Protein AF-A0A565B069-F1 (afdb_monomer)

Radius of gyration: 30.37 Å; Cα contacts (8 Å, |Δi|>4): 244; chains: 1; bounding box: 63×55×100 Å

Nearest PDB structures (foldseek):
  4ye6-assembly1_A  TM=6.483E-01  e=1.566E-13  Homo sapiens
  4ye9-assembly1_A  TM=6.334E-01  e=1.999E-13  Homo sapiens
  4ye8-assembly1_A  TM=6.044E-01  e=1.207E-11  Homo sapiens
  3tl4-assembly1_X  TM=8.035E-01  e=8.705E-08  Saccharomyces cerevisiae S288C

Solvent-accessible surface area (backbone atoms only — not comparable to full-atom values): 18709 Å² total; per-residue (Å²): 137,92,75,73,62,67,62,46,55,51,51,39,54,50,37,49,42,19,42,41,55,67,69,60,34,48,50,35,56,77,76,29,64,65,43,41,54,45,33,52,52,49,38,59,72,56,69,42,78,90,34,51,55,46,66,49,28,50,50,50,48,45,45,26,68,77,52,56,94,64,86,48,87,58,46,70,59,55,39,51,38,35,73,68,58,57,44,81,46,72,68,30,49,52,37,43,48,54,51,55,73,72,48,51,89,89,69,69,50,70,68,63,51,42,58,64,37,45,57,86,62,75,72,53,68,66,60,50,49,53,52,51,49,53,54,44,65,77,38,38,72,55,39,72,71,44,47,85,62,44,64,61,69,57,56,54,48,54,50,36,73,79,40,78,76,50,58,67,68,59,55,49,49,54,51,54,51,51,50,37,74,74,66,48,81,91,53,75,71,62,72,56,81,91,74,86,86,82,90,90,88,82,90,83,89,85,88,85,85,90,76,88,78,80,76,87,83,86,77,73,93,62,86,73,80,42,68,48,77,45,96,86,72,50,71,48,64,75,61,81,55,70,70,58,48,54,53,46,39,71,74,49,74,75,48,43,77,35,63,48,67,49,51,81,88,57,82,86,51,77,69,50,54,56,51,49,49,51,29,48,44,54,11,60,75,60,73,30,45,56,42,81,44,65,46,81,73,78,79,86,81,72,79,90,124

Mean predicted aligned error: 17.76 Å

Secondary structure (DSSP, 8-state):
---SSHHHHHHHHHHHHTT--HHHHHHHHHH-HHHHHHHHHHHHHHT-TT---HHHHHHHHHHHHHSTT---TTHHHHHHHHHTTS--SHHHHHHHHHHHHH--TTS--HHHHHHHTTTT----HHHHHHHHHHHHHHHHHHHHHHGGGS-HHHHHHHHHHH-TTS-HHHHHHHHHHHHHHHH-S--GGGGS-PPP-----------PPP-PPPPTTSS-SS----EEE-TTS-EEE----HHHHHHHHHHHTT--EEEE---TTPPP-HHHHHHHHHHHHHHHHTT-EEEE-----S-------

Sequence (305 aa):
MVLGDDNTKKSLKLFLKIGLEEQTALDTVDRNSRVTSDLTALIHQAGVTNGCDRTTGNLLYTVATKYYGKALVHRPTWLKYIVSSKIKSLVQLDAAYLYLGNTSADDFKLNEFEEAFGVGVDVSPEDIERTVEEIFEENMNTVLRMLYRTNVGEFIGHVRKRFAWANPKTVKRVIDEKMYELLGERTAADNDKPTKKE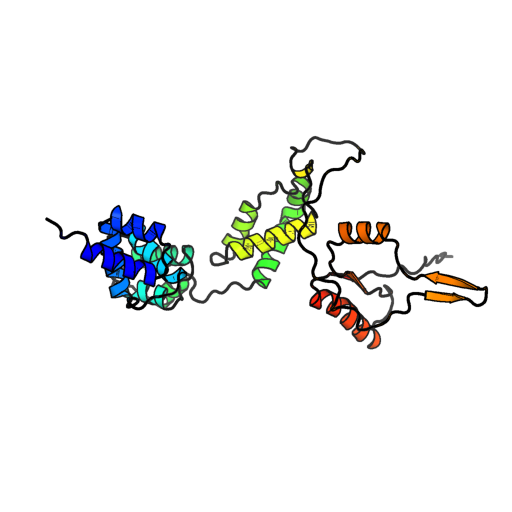KPARVENAVVEVVPHPSQEELNTYSVHTEVFFSDGSMLRCSNTKEVLDKHLKMTGGKVYTRLPPEPNGYLHIGHAKAMFVDFGLAKERGGYCYLRTQPSSMLTGSLT

Foldseek 3Di:
DPPLPPVLVLLLVQLVQQPDDNVVSNCCSPPPPQLSVQLVVLCVLLVQSNHDDNQLSVLSSCCSPVVPPDPQVCSSVLSPCSRVCQDRDPLLSVQLVVVSVPDDPVRDDPVVSCVSSVRPPDQDLVNLLVLLVVVCVVCVVVCVVLQVNPDVVVSLVSSCVVPVPYDSVSSSVSNVVVSCVNRPDDDCVSVDDDDDDDDDDDDDDDDDDDDDDDDPPPPPPDPDPQWDADPVRDIHGVDDDPVVVVVVCVVQVPADEFEDEAAPPDDDDPVVVVVCCVRVVVNVVRVHDYYHHYDDDPDPPDDDD

pLDDT: mean 78.08, std 17.74, range [28.19, 93.19]

Structure (mmCIF, N/CA/C/O backbone):
data_AF-A0A565B069-F1
#
_entry.id   AF-A0A565B069-F1
#
loop_
_atom_site.group_PDB
_atom_site.id
_atom_site.type_symbol
_atom_site.label_atom_id
_atom_site.label_alt_id
_atom_site.label_comp_id
_atom_site.label_asym_id
_atom_site.label_entity_id
_atom_site.label_seq_id
_atom_site.pdbx_PDB_ins_code
_atom_site.Cartn_x
_atom_site.Cartn_y
_atom_site.Cartn_z
_atom_site.occupancy
_atom_site.B_iso_or_equiv
_atom_site.auth_seq_id
_atom_site.auth_comp_id
_atom_site.auth_asym_id
_atom_site.auth_atom_id
_atom_site.pdbx_PDB_model_num
ATOM 1 N N . MET A 1 1 ? -11.369 -18.041 45.711 1.00 36.06 1 MET A N 1
ATOM 2 C CA . MET A 1 1 ? -12.456 -17.413 44.928 1.00 36.06 1 MET A CA 1
ATOM 3 C C . MET A 1 1 ? -12.136 -17.576 43.450 1.00 36.06 1 MET A C 1
ATOM 5 O O . MET A 1 1 ? -11.292 -16.865 42.928 1.00 36.06 1 MET A O 1
ATOM 9 N N . VAL A 1 2 ? -12.743 -18.577 42.811 1.00 37.88 2 VAL A N 1
ATOM 10 C CA . VAL A 1 2 ? -12.550 -18.943 41.399 1.00 37.88 2 VAL A CA 1
ATOM 11 C C . VAL A 1 2 ? -13.692 -18.307 40.603 1.00 37.88 2 VAL A C 1
ATOM 13 O O . VAL A 1 2 ? -14.715 -18.932 40.366 1.00 37.88 2 VAL A O 1
ATOM 16 N N . LEU A 1 3 ? -13.566 -17.017 40.289 1.00 40.94 3 LEU A N 1
ATOM 17 C CA . LEU A 1 3 ? -14.503 -16.291 39.410 1.00 40.94 3 LEU A CA 1
ATOM 18 C C . LEU A 1 3 ? -13.806 -15.738 38.154 1.00 40.94 3 LEU A C 1
ATOM 20 O O . LEU A 1 3 ? -14.442 -15.104 37.320 1.00 40.94 3 LEU A O 1
ATOM 24 N N . GLY A 1 4 ? -12.503 -16.000 38.003 1.00 51.81 4 GLY A N 1
ATOM 25 C CA . GLY A 1 4 ? -11.670 -15.445 36.937 1.00 51.81 4 GLY A CA 1
ATOM 26 C C . GLY A 1 4 ? -11.496 -16.323 35.699 1.00 51.81 4 GLY A C 1
ATOM 27 O O . GLY A 1 4 ? -10.757 -15.915 34.821 1.00 51.81 4 GLY A O 1
ATOM 28 N N . ASP A 1 5 ? -12.116 -17.504 35.602 1.00 61.09 5 ASP A N 1
ATOM 29 C CA . ASP A 1 5 ? -11.782 -18.464 34.530 1.00 61.09 5 ASP A CA 1
ATOM 30 C C . ASP A 1 5 ? -12.851 -18.536 33.414 1.00 61.09 5 ASP A C 1
ATOM 32 O O . ASP A 1 5 ? -12.529 -18.662 32.235 1.00 61.09 5 ASP A O 1
ATOM 36 N N . ASP A 1 6 ? -14.142 -18.370 33.737 1.00 72.44 6 ASP A N 1
ATOM 37 C CA . ASP A 1 6 ? -15.220 -18.495 32.735 1.00 72.44 6 ASP A CA 1
ATOM 38 C C . ASP A 1 6 ? -15.398 -17.233 31.867 1.00 72.44 6 ASP A C 1
ATOM 40 O O . ASP A 1 6 ? -15.620 -17.322 30.659 1.00 72.44 6 ASP A O 1
ATOM 44 N N . ASN A 1 7 ? -15.254 -16.036 32.450 1.00 77.88 7 ASN A N 1
ATOM 45 C CA . ASN A 1 7 ? -15.370 -14.781 31.693 1.00 77.88 7 ASN A CA 1
ATOM 46 C C . ASN A 1 7 ? -14.173 -14.578 30.747 1.00 77.88 7 ASN A C 1
ATOM 48 O O . ASN A 1 7 ? -14.325 -14.207 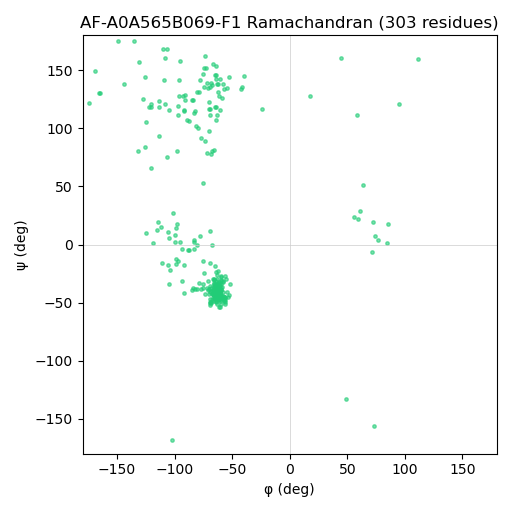29.589 1.00 77.88 7 ASN A O 1
ATOM 52 N N . THR A 1 8 ? -12.990 -14.935 31.229 1.00 81.12 8 THR A N 1
ATOM 53 C CA . THR A 1 8 ? -11.700 -14.927 30.528 1.00 81.12 8 THR A CA 1
ATOM 54 C C . THR A 1 8 ? -11.738 -15.843 29.301 1.00 81.12 8 THR A C 1
ATOM 56 O O . THR A 1 8 ? -11.431 -15.414 28.189 1.00 81.12 8 THR A O 1
ATOM 59 N N . LYS A 1 9 ? -12.273 -17.065 29.449 1.00 84.56 9 LYS A N 1
ATOM 60 C CA . LYS A 1 9 ? -12.517 -17.990 28.327 1.00 84.56 9 LYS A CA 1
ATOM 61 C C . LYS A 1 9 ? -13.536 -17.460 27.312 1.00 84.56 9 LYS A C 1
ATOM 63 O O . LYS A 1 9 ? -13.398 -17.729 26.118 1.00 84.56 9 LYS A O 1
ATOM 68 N N . LYS A 1 10 ? -14.562 -16.720 27.750 1.00 87.62 10 LYS A N 1
ATOM 69 C CA . LYS A 1 10 ? -15.549 -16.093 26.848 1.00 87.62 10 LYS A CA 1
ATOM 70 C C . LYS A 1 10 ? -14.929 -14.955 26.038 1.00 87.62 10 LYS A C 1
ATOM 72 O O . LYS A 1 10 ? -15.101 -14.942 24.819 1.00 87.62 10 LYS A O 1
ATOM 77 N N . SER A 1 11 ? -14.172 -14.065 26.679 1.00 87.12 11 SER A N 1
ATOM 78 C CA . SER A 1 11 ? -13.451 -12.981 26.000 1.00 87.12 11 SER A CA 1
ATOM 79 C C . SER A 1 11 ? -12.418 -13.522 25.015 1.00 87.12 11 SER A C 1
ATOM 81 O O . SER A 1 11 ? -12.377 -13.076 23.873 1.00 87.12 11 SER A O 1
ATOM 83 N N . LEU A 1 12 ? -11.673 -14.566 25.395 1.00 89.62 12 LEU A N 1
ATOM 84 C CA . LEU A 1 12 ? -10.725 -15.231 24.501 1.00 89.62 12 LEU A CA 1
ATOM 85 C C . LEU A 1 12 ? -11.413 -15.760 23.233 1.00 89.62 12 LEU A C 1
ATOM 87 O O . LEU A 1 12 ? -10.971 -15.483 22.121 1.00 89.62 12 LEU A O 1
ATOM 91 N N . LYS A 1 13 ? -12.546 -16.463 23.377 1.00 90.19 13 LYS A N 1
ATOM 92 C CA . LYS A 1 13 ? -13.330 -16.946 22.227 1.00 90.19 13 LYS A CA 1
ATOM 93 C C . LYS A 1 13 ? -13.831 -15.806 21.338 1.00 90.19 13 LYS A C 1
ATOM 95 O O . LYS A 1 13 ? -13.864 -15.968 20.122 1.00 90.19 13 LYS A O 1
ATOM 100 N N . LEU A 1 14 ? -14.237 -14.676 21.919 1.00 90.44 14 LEU A N 1
ATOM 101 C CA . LEU A 1 14 ? -14.647 -13.491 21.157 1.00 90.44 14 LEU A CA 1
ATOM 102 C C . LEU A 1 14 ? -13.477 -12.892 20.371 1.00 90.44 14 LEU A C 1
ATOM 104 O O . LEU A 1 14 ? -13.643 -12.565 19.199 1.00 90.44 14 LEU A O 1
ATOM 108 N N . PHE A 1 15 ? -12.296 -12.796 20.981 1.00 92.31 15 PHE A N 1
ATOM 109 C CA . PHE A 1 15 ? -11.106 -12.228 20.345 1.00 92.31 15 PHE A CA 1
ATOM 110 C C . PHE A 1 15 ? -10.625 -13.092 19.177 1.00 92.31 15 PHE A C 1
ATOM 112 O O . PHE A 1 15 ? -10.357 -12.576 18.093 1.00 92.31 15 PHE A O 1
ATOM 119 N N . LEU A 1 16 ? -10.638 -14.415 19.338 1.00 91.62 16 LEU A N 1
ATOM 120 C CA . LEU A 1 16 ? -10.336 -15.338 18.243 1.00 91.62 16 LEU A CA 1
ATOM 121 C C . LEU A 1 16 ? -11.352 -15.224 17.092 1.00 91.62 16 LEU A C 1
ATOM 123 O O . LEU A 1 16 ? -10.968 -15.258 15.925 1.00 91.62 16 LEU A O 1
ATOM 127 N N . LYS A 1 17 ? -12.644 -15.021 17.390 1.00 91.69 17 LYS A N 1
ATOM 128 C CA . LYS A 1 17 ? -13.692 -14.852 16.364 1.00 91.69 17 LYS A CA 1
ATOM 129 C C . LYS A 1 17 ? -13.544 -13.585 15.525 1.00 91.69 17 LYS A C 1
ATOM 131 O O . LYS A 1 17 ? -13.952 -13.590 14.367 1.00 91.69 17 LYS A O 1
ATOM 136 N N . ILE A 1 18 ? -12.981 -12.513 16.080 1.00 90.25 18 ILE A N 1
ATOM 137 C CA . ILE A 1 18 ? -12.681 -11.291 15.316 1.00 90.25 18 ILE A CA 1
ATOM 138 C C . ILE A 1 18 ? -11.345 -11.381 14.558 1.00 90.25 18 ILE A C 1
ATOM 140 O O . ILE A 1 18 ? -10.932 -10.418 13.921 1.00 90.25 18 ILE A O 1
ATOM 144 N N . GLY A 1 19 ? -10.669 -12.534 14.599 1.00 89.56 19 GLY A N 1
ATOM 145 C CA . GLY A 1 19 ? -9.460 -12.799 13.823 1.00 89.56 19 GLY A CA 1
ATOM 146 C C . GLY A 1 19 ? -8.161 -12.315 14.469 1.00 89.56 19 GLY A C 1
ATOM 147 O O . GLY A 1 19 ? -7.160 -12.199 13.761 1.00 89.56 19 GLY A O 1
ATOM 148 N N . LEU A 1 20 ? -8.152 -12.034 15.779 1.00 90.81 20 LEU A N 1
ATOM 149 C CA . LEU A 1 20 ? -6.908 -11.768 16.509 1.00 90.81 20 LEU A CA 1
ATOM 150 C C . LEU A 1 20 ? -6.010 -13.006 16.528 1.00 90.81 20 LEU A C 1
ATOM 152 O O . LEU A 1 20 ? -6.482 -14.140 16.612 1.00 90.81 20 LEU A O 1
ATOM 156 N N . GLU A 1 21 ? -4.701 -12.769 16.482 1.00 93.06 21 GLU A N 1
ATOM 157 C CA . GLU A 1 21 ? -3.707 -13.824 16.646 1.00 93.06 21 GLU A CA 1
ATOM 158 C C . GLU A 1 21 ? -3.812 -14.450 18.040 1.00 93.06 21 GLU A C 1
ATOM 160 O O . GLU A 1 21 ? -3.964 -13.741 19.035 1.00 93.06 21 GLU A O 1
ATOM 165 N N . GLU A 1 22 ? -3.703 -15.776 18.114 1.00 89.69 22 GLU A N 1
ATOM 166 C CA . GLU A 1 22 ? -3.949 -16.549 19.334 1.00 89.69 22 GLU A CA 1
ATOM 167 C C . GLU A 1 22 ? -3.080 -16.096 20.512 1.00 89.69 22 GLU A C 1
ATOM 169 O O . GLU A 1 22 ? -3.602 -15.834 21.594 1.00 89.69 22 GLU A O 1
ATOM 174 N N . GLN A 1 23 ? -1.781 -15.895 20.280 1.00 89.38 23 GLN A N 1
ATOM 175 C CA . GLN A 1 23 ? -0.852 -15.374 21.290 1.00 89.38 23 GLN A CA 1
ATOM 176 C C . GLN A 1 23 ? -1.258 -13.979 21.779 1.00 89.38 23 GLN A C 1
ATOM 178 O O . GLN A 1 23 ? -1.294 -13.720 22.978 1.00 89.38 23 GLN A O 1
ATOM 183 N N . THR A 1 24 ? -1.642 -13.090 20.858 1.00 89.12 24 THR A N 1
ATOM 184 C CA . THR A 1 24 ? -2.064 -11.726 21.208 1.00 89.12 24 THR A CA 1
ATOM 185 C C . THR A 1 24 ? -3.369 -11.742 22.002 1.00 89.12 24 THR A C 1
ATOM 187 O O . THR A 1 24 ? -3.525 -10.983 22.958 1.00 89.12 24 THR A O 1
ATOM 190 N N . ALA A 1 25 ? -4.310 -12.616 21.638 1.00 89.44 25 ALA A N 1
ATOM 191 C CA . ALA A 1 25 ? -5.574 -12.771 22.344 1.00 89.44 25 ALA A CA 1
ATOM 192 C C . ALA A 1 25 ? -5.362 -13.296 23.774 1.00 89.44 25 ALA A C 1
ATOM 194 O O . ALA A 1 25 ? -5.954 -12.749 24.704 1.00 89.44 25 ALA A O 1
ATOM 195 N N . LEU A 1 26 ? -4.485 -14.291 23.953 1.00 88.62 26 LEU A N 1
ATOM 196 C CA . LEU A 1 26 ? -4.098 -14.819 25.265 1.00 88.62 26 LEU A CA 1
ATOM 197 C C . LEU A 1 26 ? -3.435 -13.740 26.126 1.00 88.62 26 LEU A C 1
ATOM 199 O O . LEU A 1 26 ? -3.925 -13.434 27.210 1.00 88.62 26 LEU A O 1
ATOM 203 N N . ASP A 1 27 ? -2.396 -13.078 25.609 1.00 88.69 27 ASP A N 1
ATOM 204 C CA . ASP A 1 27 ? -1.689 -12.025 26.344 1.00 88.69 27 ASP A CA 1
ATOM 205 C C . ASP A 1 27 ? -2.617 -10.866 26.739 1.00 88.69 27 ASP A C 1
ATOM 207 O O . ASP A 1 27 ? -2.486 -10.304 27.829 1.00 88.69 27 ASP A O 1
ATOM 211 N N . THR A 1 28 ? -3.579 -10.513 25.883 1.00 87.94 28 THR A N 1
ATOM 212 C CA . THR A 1 28 ? -4.557 -9.455 26.178 1.00 87.94 28 THR A CA 1
ATOM 213 C C . THR A 1 28 ? -5.441 -9.839 27.358 1.00 87.94 28 THR A C 1
ATOM 215 O O . THR A 1 28 ? -5.605 -9.047 28.287 1.00 87.94 28 THR A O 1
ATOM 218 N N . VAL A 1 29 ? -5.982 -11.056 27.322 1.00 88.75 29 VAL A N 1
ATOM 219 C CA . VAL A 1 29 ? -6.910 -11.582 28.324 1.00 88.75 29 VAL A CA 1
ATOM 220 C C . VAL A 1 29 ? -6.214 -11.811 29.671 1.00 88.75 29 VAL A C 1
ATOM 222 O O . VAL A 1 29 ? -6.778 -11.468 30.711 1.00 88.75 29 VAL A O 1
ATOM 225 N N . ASP A 1 30 ? -4.978 -12.308 29.652 1.00 85.44 30 ASP A N 1
ATOM 226 C CA . ASP A 1 30 ? -4.239 -12.680 30.861 1.00 85.44 30 ASP A CA 1
ATOM 227 C C . ASP A 1 30 ? -3.527 -11.492 31.518 1.00 85.44 30 ASP A C 1
ATOM 229 O O . ASP A 1 30 ? -3.466 -11.397 32.746 1.00 85.44 30 ASP A O 1
ATOM 233 N N . ARG A 1 31 ? -2.976 -10.566 30.721 1.00 84.62 31 ARG A N 1
ATOM 234 C CA . ARG A 1 31 ? -2.124 -9.478 31.234 1.00 84.62 31 ARG A CA 1
ATOM 235 C C . ARG A 1 31 ? -2.822 -8.128 31.293 1.00 84.62 31 ARG A C 1
ATOM 237 O O . ARG A 1 31 ? -2.369 -7.253 32.030 1.00 84.62 31 ARG A O 1
ATOM 244 N N . ASN A 1 32 ? -3.891 -7.920 30.521 1.00 86.06 32 ASN A N 1
ATOM 245 C CA . ASN A 1 32 ? -4.486 -6.598 30.350 1.00 86.06 32 ASN A CA 1
ATOM 246 C C . ASN A 1 32 ? -6.011 -6.603 30.524 1.00 86.06 32 ASN A C 1
ATOM 248 O O . ASN A 1 32 ? -6.789 -6.554 29.569 1.00 86.06 32 ASN A O 1
ATOM 252 N N . SER A 1 33 ? -6.447 -6.593 31.786 1.00 87.00 33 SER A N 1
ATOM 253 C CA . SER A 1 33 ? -7.870 -6.614 32.149 1.00 87.00 33 SER A CA 1
ATOM 254 C C . SER A 1 33 ? -8.656 -5.409 31.617 1.00 87.00 33 SER A C 1
ATOM 256 O O . SER A 1 33 ? -9.807 -5.568 31.215 1.00 87.00 33 SER A O 1
ATOM 258 N N . ARG A 1 34 ? -8.034 -4.221 31.549 1.00 86.50 34 ARG A N 1
ATOM 259 C CA . ARG A 1 34 ? -8.654 -3.003 30.994 1.00 86.50 34 ARG A CA 1
ATOM 260 C C . ARG A 1 34 ? -8.877 -3.103 29.491 1.00 86.50 34 ARG A C 1
ATOM 262 O O . ARG A 1 34 ? -9.985 -2.869 29.022 1.00 86.50 34 ARG A O 1
ATOM 269 N N . VAL A 1 35 ? -7.845 -3.478 28.733 1.00 87.69 35 VAL A N 1
ATOM 270 C CA . VAL A 1 35 ? -7.992 -3.657 27.278 1.00 87.69 35 VAL A CA 1
ATOM 271 C C . VAL A 1 35 ? -8.989 -4.773 26.987 1.00 87.69 35 VAL A C 1
ATOM 273 O O . VAL A 1 35 ? -9.788 -4.646 26.067 1.00 87.69 35 VAL A O 1
ATOM 276 N N . THR A 1 36 ? -9.022 -5.818 27.815 1.00 89.62 36 THR A N 1
ATOM 277 C CA . THR A 1 36 ? -10.012 -6.892 27.701 1.00 89.62 36 THR A CA 1
ATOM 278 C C . THR A 1 36 ? -11.442 -6.380 27.871 1.00 89.62 36 THR A C 1
ATOM 280 O O . THR A 1 36 ? -12.300 -6.710 27.049 1.00 89.62 36 THR A O 1
ATOM 283 N N . SER A 1 37 ? -11.724 -5.555 28.888 1.00 88.81 37 SER A N 1
ATOM 284 C CA . SER A 1 37 ? -13.064 -4.982 29.072 1.00 88.81 37 SER A CA 1
ATOM 285 C C . SER A 1 37 ? -13.442 -4.019 27.948 1.00 88.81 37 SER A C 1
ATOM 287 O O . SER A 1 37 ? -14.553 -4.101 27.422 1.00 88.81 37 SER A O 1
ATOM 289 N N . ASP A 1 38 ? -12.511 -3.154 27.541 1.00 87.50 38 ASP A N 1
ATOM 290 C CA . ASP A 1 38 ? -12.751 -2.142 26.510 1.00 87.50 38 ASP A CA 1
ATOM 291 C C . ASP A 1 38 ? -12.965 -2.786 25.140 1.00 87.50 38 ASP A C 1
ATOM 293 O O . ASP A 1 38 ? -13.938 -2.475 24.457 1.00 87.50 38 ASP A O 1
ATOM 297 N N . LEU A 1 39 ? -12.116 -3.740 24.753 1.00 89.62 39 LEU A N 1
ATOM 298 C CA . LEU A 1 39 ? -12.256 -4.468 23.496 1.00 89.62 39 LEU A CA 1
ATOM 299 C C . LEU A 1 39 ? -13.562 -5.257 23.447 1.00 89.62 39 LEU A C 1
ATOM 301 O O . LEU A 1 39 ? -14.258 -5.225 22.436 1.00 89.62 39 LEU A O 1
ATOM 305 N N . THR A 1 40 ? -13.936 -5.914 24.546 1.00 90.12 40 THR A N 1
ATOM 306 C CA . THR A 1 40 ? -15.218 -6.625 24.635 1.00 90.12 40 THR A CA 1
ATOM 307 C C . THR A 1 40 ? -16.386 -5.655 24.438 1.00 90.12 40 THR A C 1
ATOM 309 O O . THR A 1 40 ? -17.273 -5.917 23.624 1.00 90.12 40 THR A O 1
ATOM 312 N N . ALA A 1 41 ? -16.364 -4.492 25.099 1.00 88.62 41 ALA A N 1
ATOM 313 C CA . ALA A 1 41 ? -17.383 -3.460 24.919 1.00 88.62 41 ALA A CA 1
ATOM 314 C C . ALA A 1 41 ? -17.435 -2.932 23.474 1.00 88.62 41 ALA A C 1
ATOM 316 O O . ALA A 1 41 ? -18.524 -2.778 22.922 1.00 88.62 41 ALA A O 1
ATOM 317 N N . LEU A 1 42 ? -16.281 -2.709 22.836 1.00 89.00 42 LEU A N 1
ATOM 318 C CA . LEU A 1 42 ? -16.196 -2.262 21.443 1.00 89.00 42 LEU A CA 1
ATOM 319 C C . LEU A 1 42 ? -16.743 -3.308 20.467 1.00 89.00 42 LEU A C 1
ATOM 321 O O . LEU A 1 42 ? -17.474 -2.941 19.554 1.00 89.00 42 LEU A O 1
ATOM 325 N N . ILE A 1 43 ? -16.460 -4.597 20.676 1.00 89.56 43 ILE A N 1
ATOM 326 C CA . ILE A 1 43 ? -16.997 -5.699 19.857 1.00 89.56 43 ILE A CA 1
ATOM 327 C C . ILE A 1 43 ? -18.527 -5.734 19.935 1.00 89.56 43 ILE A C 1
ATOM 329 O O . ILE A 1 43 ? -19.198 -5.865 18.909 1.00 89.56 43 ILE A O 1
ATOM 333 N N . HIS A 1 44 ? -19.084 -5.580 21.139 1.00 89.25 44 HIS A N 1
ATOM 334 C CA . HIS A 1 44 ? -20.532 -5.518 21.332 1.00 89.25 44 HIS A CA 1
ATOM 335 C C . HIS A 1 44 ? -21.149 -4.264 20.700 1.00 89.25 44 HIS A C 1
ATOM 337 O O . HIS A 1 44 ? -22.169 -4.375 20.026 1.00 89.25 44 HIS A O 1
ATOM 343 N N . GLN A 1 45 ? -20.522 -3.092 20.852 1.00 87.12 45 GLN A N 1
ATOM 344 C CA . GLN A 1 45 ? -20.985 -1.841 20.235 1.00 87.12 45 GLN A CA 1
ATOM 345 C C . GLN A 1 45 ? -20.909 -1.871 18.705 1.00 87.12 45 GLN A C 1
ATOM 347 O O . GLN A 1 45 ? -21.784 -1.334 18.032 1.00 87.12 45 GLN A O 1
ATOM 352 N N . ALA A 1 46 ? -19.877 -2.507 18.156 1.00 86.56 46 ALA A N 1
ATOM 353 C CA . ALA A 1 46 ? -19.688 -2.683 16.722 1.00 86.56 46 ALA A CA 1
ATOM 354 C C . ALA A 1 46 ? -20.613 -3.760 16.123 1.00 86.56 46 ALA A C 1
ATOM 356 O O . ALA A 1 46 ? -20.746 -3.835 14.905 1.00 86.56 46 ALA A O 1
ATOM 357 N N . GLY A 1 47 ? -21.253 -4.595 16.952 1.00 87.44 47 GLY A N 1
ATOM 358 C CA . GLY A 1 47 ? -22.161 -5.652 16.499 1.00 87.44 47 GLY A CA 1
ATOM 359 C C . GLY A 1 47 ? -21.465 -6.844 15.829 1.00 87.44 47 GLY A C 1
ATOM 360 O O . GLY A 1 47 ? -22.114 -7.604 15.117 1.00 87.44 47 GLY A O 1
ATOM 361 N N . VAL A 1 48 ? -20.160 -7.037 16.055 1.00 87.81 48 VAL A N 1
ATOM 362 C CA . VAL A 1 48 ? -19.334 -8.071 15.390 1.00 87.81 48 VAL A CA 1
ATOM 363 C C . VAL A 1 48 ? -19.072 -9.303 16.264 1.00 87.81 48 VAL A C 1
ATOM 365 O O . VAL A 1 48 ? -18.086 -10.016 16.099 1.00 87.81 48 VAL A O 1
ATOM 368 N N . THR A 1 49 ? -19.974 -9.604 17.198 1.00 84.25 49 THR A N 1
ATOM 369 C CA . THR A 1 49 ? -19.869 -10.768 18.104 1.00 84.25 49 THR A CA 1
ATOM 370 C C . THR A 1 49 ? -19.886 -12.118 17.375 1.00 84.25 49 THR A C 1
ATOM 372 O O . THR A 1 49 ? -19.388 -13.118 17.900 1.00 84.25 49 THR A O 1
ATOM 375 N N . ASN A 1 50 ? -20.435 -12.149 16.158 1.00 83.19 50 ASN A N 1
ATOM 376 C CA . ASN A 1 50 ? -20.466 -13.326 15.288 1.00 83.19 50 ASN A CA 1
ATOM 377 C C . ASN A 1 50 ? -19.170 -13.524 14.480 1.00 83.19 50 ASN A C 1
ATOM 379 O O . ASN A 1 50 ? -19.034 -14.548 13.816 1.00 83.19 50 ASN A O 1
ATOM 383 N N . GLY A 1 51 ? -18.218 -12.593 14.586 1.00 85.12 51 GLY A N 1
ATOM 384 C CA . GLY A 1 51 ? -16.938 -12.607 13.884 1.00 85.12 51 GLY A CA 1
ATOM 385 C C . GLY A 1 51 ? -16.827 -11.513 12.823 1.00 85.12 51 GLY A C 1
ATOM 386 O O . GLY A 1 51 ? -17.826 -10.957 12.367 1.00 85.12 51 GLY A O 1
ATOM 387 N N . CYS A 1 52 ? -15.590 -11.194 12.450 1.00 87.75 52 CYS A N 1
ATOM 388 C CA . CYS A 1 52 ? -15.256 -10.247 11.387 1.00 87.75 52 CYS A CA 1
ATOM 389 C C . CYS A 1 52 ? -13.944 -10.654 10.706 1.00 87.75 52 CYS A C 1
ATOM 391 O O . CYS A 1 52 ? -13.277 -11.597 11.135 1.00 87.75 52 CYS A O 1
ATOM 393 N N . ASP A 1 53 ? -13.558 -9.948 9.643 1.00 88.75 53 ASP A N 1
ATOM 394 C CA . ASP A 1 53 ? -12.254 -10.162 9.031 1.00 88.75 53 ASP A CA 1
ATOM 395 C C . ASP A 1 53 ? -11.116 -9.731 9.971 1.00 88.75 53 ASP A C 1
ATOM 397 O O . ASP A 1 53 ? -11.266 -8.856 10.831 1.00 88.75 53 ASP A O 1
ATOM 401 N N . ARG A 1 54 ? -9.942 -10.331 9.762 1.00 90.44 54 ARG A N 1
ATOM 402 C CA . ARG A 1 54 ? -8.746 -10.071 10.571 1.00 90.44 54 ARG A CA 1
ATOM 403 C C . ARG A 1 54 ? -8.320 -8.600 10.562 1.00 90.44 54 ARG A C 1
ATOM 405 O O . ARG A 1 54 ? -7.764 -8.120 11.546 1.00 90.44 54 ARG A O 1
ATOM 412 N N . THR A 1 55 ? -8.544 -7.877 9.467 1.00 89.38 55 THR A N 1
ATOM 413 C CA . THR A 1 55 ? -8.159 -6.462 9.363 1.00 89.38 55 THR A CA 1
ATOM 414 C C . THR A 1 55 ? -9.034 -5.623 10.282 1.00 89.38 55 THR A C 1
ATOM 416 O O . THR A 1 55 ? -8.511 -4.884 11.113 1.00 89.38 55 THR A O 1
ATOM 419 N N . THR A 1 56 ? -10.351 -5.809 10.202 1.00 90.62 56 THR A N 1
ATOM 420 C CA . THR A 1 56 ? -11.339 -5.182 11.086 1.00 90.62 56 THR A CA 1
ATOM 421 C C . THR A 1 56 ? -11.060 -5.511 12.552 1.00 90.62 56 THR A C 1
ATOM 423 O O . THR A 1 56 ? -11.024 -4.602 13.382 1.00 90.62 56 THR A O 1
ATOM 426 N N . GLY A 1 57 ? -10.763 -6.774 12.878 1.00 91.12 57 GLY A N 1
ATOM 427 C CA . GLY A 1 57 ? -10.398 -7.181 14.239 1.00 91.12 57 GLY A CA 1
ATOM 428 C C . GLY A 1 57 ? -9.152 -6.473 14.771 1.00 91.12 57 GLY A C 1
ATOM 429 O O . GLY A 1 57 ? -9.163 -5.943 15.882 1.00 91.12 57 GLY A O 1
ATOM 430 N N . ASN A 1 58 ? -8.099 -6.382 13.956 1.00 92.06 58 ASN A N 1
ATOM 431 C CA . ASN A 1 58 ? -6.869 -5.674 14.318 1.00 92.06 58 ASN A CA 1
ATOM 432 C C . ASN A 1 58 ? -7.086 -4.161 14.490 1.00 92.06 58 ASN A C 1
ATOM 434 O O . ASN A 1 58 ? -6.474 -3.542 15.367 1.00 92.06 58 ASN A O 1
ATOM 438 N N . LEU A 1 59 ? -7.967 -3.550 13.691 1.00 91.44 59 LEU A N 1
ATOM 439 C CA . LEU A 1 59 ? -8.345 -2.145 13.858 1.00 91.44 59 LEU A CA 1
ATOM 440 C C . LEU A 1 59 ? -9.101 -1.937 15.175 1.00 91.44 59 LEU A C 1
ATOM 442 O O . LEU A 1 59 ? -8.739 -1.045 15.936 1.00 91.44 59 LEU A O 1
ATOM 446 N N . LEU A 1 60 ? -10.076 -2.792 15.503 1.00 90.75 60 LEU A N 1
ATOM 447 C CA . LEU A 1 60 ? -10.799 -2.737 16.782 1.00 90.75 60 LEU A CA 1
ATOM 448 C C . LEU A 1 60 ? -9.863 -2.928 17.984 1.00 90.75 60 LEU A C 1
ATOM 450 O O . LEU A 1 60 ? -9.965 -2.197 18.970 1.00 90.75 60 LEU A O 1
ATOM 454 N N . TYR A 1 61 ? -8.905 -3.849 17.881 1.00 91.56 61 TYR A N 1
ATOM 455 C CA . TYR A 1 61 ? -7.856 -4.032 18.884 1.00 91.56 61 TYR A CA 1
ATOM 456 C C . TYR A 1 61 ? -6.984 -2.779 19.047 1.00 91.56 61 TYR A C 1
ATOM 458 O O . TYR A 1 61 ? -6.672 -2.364 20.165 1.00 91.56 61 TYR A O 1
ATOM 466 N N . THR A 1 62 ? -6.641 -2.114 17.941 1.00 91.12 62 THR A N 1
ATOM 467 C CA . THR A 1 62 ? -5.912 -0.837 17.976 1.00 91.12 62 THR A CA 1
ATOM 468 C C . THR A 1 62 ? -6.736 0.252 18.664 1.00 91.12 62 THR A C 1
ATOM 470 O O . THR A 1 62 ? -6.198 1.017 19.463 1.00 91.12 62 THR A O 1
ATOM 473 N N . VAL A 1 63 ? -8.050 0.302 18.424 1.00 88.94 63 VAL A N 1
ATOM 474 C CA . VAL A 1 63 ? -8.951 1.227 19.128 1.00 88.94 63 VAL A CA 1
ATOM 475 C C . VAL A 1 63 ? -8.934 0.978 20.636 1.00 88.94 63 VAL A C 1
ATOM 477 O O . VAL A 1 63 ? -8.776 1.927 21.405 1.00 88.94 63 VAL A O 1
ATOM 480 N N . ALA A 1 64 ? -9.016 -0.284 21.057 1.00 88.50 64 ALA A N 1
ATOM 481 C CA . ALA A 1 64 ? -8.989 -0.659 22.468 1.00 88.50 64 ALA A CA 1
ATOM 482 C C . ALA A 1 64 ? -7.647 -0.352 23.158 1.00 88.50 64 ALA A C 1
ATOM 484 O O . ALA A 1 64 ? -7.625 -0.022 24.338 1.00 88.50 64 ALA A O 1
ATOM 485 N N . THR A 1 65 ? -6.525 -0.454 22.442 1.00 89.44 65 THR A N 1
ATOM 486 C CA . THR A 1 65 ? -5.177 -0.304 23.021 1.00 89.44 65 THR A CA 1
ATOM 487 C C . THR A 1 65 ? -4.632 1.120 22.958 1.00 89.44 65 THR A C 1
ATOM 489 O O . THR A 1 65 ? -4.029 1.586 23.922 1.00 89.44 65 THR A O 1
ATOM 492 N N . LYS A 1 66 ? -4.830 1.829 21.842 1.00 87.00 66 LYS A N 1
ATOM 493 C CA . LYS A 1 66 ? -4.257 3.165 21.595 1.00 87.00 66 LYS A CA 1
ATOM 494 C C . LYS A 1 66 ? -5.196 4.301 21.996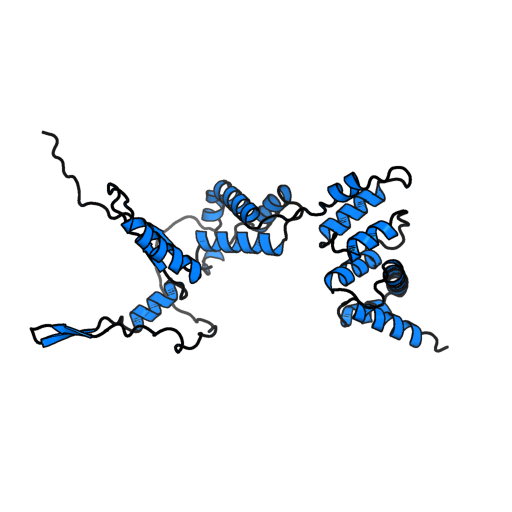 1.00 87.00 66 LYS A C 1
ATOM 496 O O . LYS A 1 66 ? -4.733 5.359 22.415 1.00 87.00 66 LYS A O 1
ATOM 501 N N . TYR A 1 67 ? -6.506 4.087 21.880 1.00 81.44 67 TYR A N 1
ATOM 502 C CA . TYR A 1 67 ? -7.528 5.130 22.034 1.00 81.44 67 TYR A CA 1
ATOM 503 C C . TYR A 1 67 ? -8.441 4.918 23.248 1.00 81.44 67 TYR A C 1
ATOM 505 O O . TYR A 1 67 ? -9.528 5.497 23.329 1.00 81.44 67 TYR A O 1
ATOM 513 N N . TYR A 1 68 ? -7.981 4.110 24.207 1.00 70.81 68 TYR A N 1
ATOM 514 C CA . TYR A 1 68 ? -8.701 3.783 25.434 1.00 70.81 68 TYR A CA 1
ATOM 515 C C . TYR A 1 68 ? -9.168 5.038 26.194 1.00 70.81 68 TYR A C 1
ATOM 517 O O . TYR A 1 68 ? -8.495 6.070 26.233 1.00 70.81 68 TYR A O 1
ATOM 525 N N . GLY A 1 69 ? -10.346 4.954 26.817 1.00 62.91 69 GLY A N 1
ATOM 526 C CA . GLY A 1 69 ? -10.820 5.946 27.792 1.00 62.91 69 GLY A CA 1
ATOM 527 C C . GLY A 1 69 ? -11.235 7.330 27.269 1.00 62.91 69 GLY A C 1
ATOM 528 O O . GLY A 1 69 ? -11.790 8.106 28.042 1.00 62.91 69 GLY A O 1
ATOM 529 N N . LYS A 1 70 ? -11.051 7.667 25.987 1.00 64.12 70 LYS A N 1
ATOM 530 C CA . LYS A 1 70 ? -11.512 8.958 25.443 1.00 64.12 70 LYS A CA 1
ATOM 531 C C . LYS A 1 70 ? -12.936 8.835 24.921 1.00 64.12 70 LYS A C 1
ATOM 533 O O . LYS A 1 70 ? -13.179 8.171 23.910 1.00 64.12 70 LYS A O 1
ATOM 538 N N . ALA A 1 71 ? -13.887 9.412 25.654 1.00 55.12 71 ALA A N 1
ATOM 539 C CA . ALA A 1 71 ? -15.303 9.442 25.303 1.00 55.12 71 ALA A CA 1
ATOM 540 C C . ALA A 1 71 ? -15.522 10.307 24.052 1.00 55.12 71 ALA A C 1
ATOM 542 O O . ALA A 1 71 ? -15.881 11.475 24.130 1.00 55.12 71 ALA A O 1
ATOM 543 N N . LEU A 1 72 ? -15.266 9.722 22.883 1.00 67.75 72 LEU A N 1
ATOM 544 C CA . LEU A 1 72 ? -15.681 10.300 21.617 1.00 67.75 72 LEU A CA 1
ATOM 545 C C . LEU A 1 72 ? -17.199 10.180 21.545 1.00 67.75 72 LEU A C 1
ATOM 547 O O . LEU A 1 72 ? -17.729 9.068 21.490 1.00 67.75 72 LEU A O 1
ATOM 551 N N . VAL A 1 73 ? -17.884 11.321 21.512 1.00 74.62 73 VAL A N 1
ATOM 552 C CA . VAL A 1 73 ? -19.339 11.397 21.302 1.00 74.62 73 VAL A CA 1
ATOM 553 C C . VAL A 1 73 ? -19.743 10.605 20.048 1.00 74.62 73 VAL A C 1
ATOM 555 O O . VAL A 1 73 ? -20.759 9.917 20.029 1.00 74.62 73 VAL A O 1
ATOM 558 N N . HIS A 1 74 ? -18.870 10.590 19.037 1.00 78.12 74 HIS A N 1
ATOM 559 C CA . HIS A 1 74 ? -19.075 9.914 17.755 1.00 78.12 74 HIS A CA 1
ATOM 560 C C . HIS A 1 74 ? -18.423 8.522 17.649 1.00 78.12 74 HIS A C 1
ATOM 562 O O . HIS A 1 74 ? -18.266 7.998 16.543 1.00 78.12 74 HIS A O 1
ATOM 568 N N . ARG A 1 75 ? -18.050 7.879 18.768 1.00 83.62 75 ARG A N 1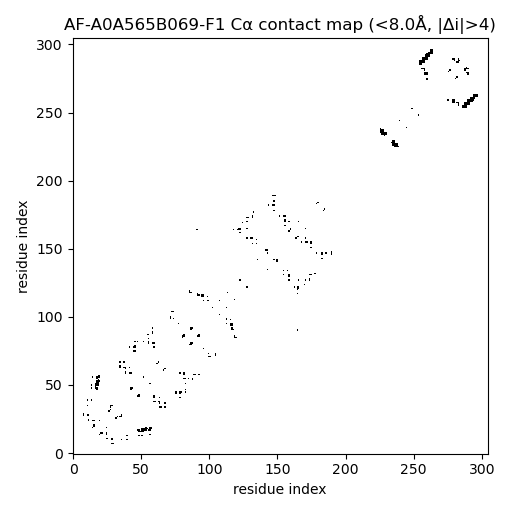
ATOM 569 C CA . ARG A 1 75 ? -17.476 6.517 18.756 1.00 83.62 75 ARG A CA 1
ATOM 570 C C . ARG A 1 75 ? -18.340 5.495 17.994 1.00 83.62 75 ARG A C 1
ATOM 572 O O . ARG A 1 75 ? -17.761 4.744 17.211 1.00 83.62 75 ARG A O 1
ATOM 579 N N . PRO A 1 76 ? -19.682 5.452 18.140 1.00 85.62 76 PRO A N 1
ATOM 580 C CA . PRO A 1 76 ? -20.507 4.501 17.389 1.00 85.62 76 PRO A CA 1
ATOM 581 C C . PRO A 1 76 ? -20.416 4.709 15.874 1.00 85.62 76 PRO A C 1
ATOM 583 O O . PRO A 1 76 ? -20.315 3.743 15.118 1.00 85.62 76 PRO A O 1
ATOM 586 N N . THR A 1 77 ? -20.386 5.970 15.432 1.00 84.00 77 THR A N 1
ATOM 587 C CA . THR A 1 77 ? -20.177 6.322 14.025 1.00 84.00 77 THR A CA 1
ATOM 588 C C . THR A 1 77 ? -18.834 5.782 13.558 1.00 84.00 77 THR A C 1
ATOM 590 O O . THR A 1 77 ? -18.788 5.032 12.591 1.00 84.00 77 THR A O 1
ATOM 593 N N . TRP A 1 78 ? -17.755 6.060 14.287 1.00 86.81 78 TRP A N 1
ATOM 594 C CA . TRP A 1 78 ? -16.416 5.581 13.944 1.00 86.81 78 TRP A CA 1
ATOM 595 C C . TRP A 1 78 ? -16.334 4.053 13.810 1.00 86.81 78 TRP A C 1
ATOM 597 O O . TRP A 1 78 ? -15.821 3.549 12.811 1.00 86.81 78 TRP A O 1
ATOM 607 N N . LEU A 1 79 ? -16.923 3.311 14.755 1.00 88.31 79 LEU A N 1
ATOM 608 C CA . LEU A 1 79 ? -16.984 1.847 14.703 1.00 88.31 79 LEU A CA 1
ATOM 609 C C . LEU A 1 79 ? -17.747 1.341 13.475 1.00 88.31 79 LEU A C 1
ATOM 611 O O . LEU A 1 79 ? -17.302 0.395 12.828 1.00 88.31 79 LEU A O 1
ATOM 615 N N . LYS A 1 80 ? -18.845 2.001 13.088 1.00 89.25 80 LYS A N 1
ATOM 616 C CA . LYS A 1 80 ? -19.590 1.664 11.865 1.00 89.25 80 LYS A CA 1
ATOM 617 C C . LYS A 1 80 ? -18.724 1.797 10.605 1.00 89.25 80 LYS A C 1
ATOM 619 O O . LYS A 1 80 ? -18.844 0.972 9.700 1.00 89.25 80 LYS A O 1
ATOM 624 N N . TYR A 1 81 ? -17.835 2.790 10.535 1.00 89.19 81 TYR A N 1
ATOM 625 C CA . TYR A 1 81 ? -16.904 2.960 9.406 1.00 89.19 81 TYR A CA 1
ATOM 626 C C . TYR A 1 81 ? -15.802 1.891 9.365 1.00 89.19 81 TYR A C 1
ATOM 628 O O . TYR A 1 81 ? -15.371 1.500 8.280 1.00 89.19 81 TYR A O 1
ATOM 636 N N . ILE A 1 82 ? -15.384 1.381 10.527 1.00 89.75 82 ILE A N 1
ATOM 637 C CA . ILE A 1 82 ? -14.445 0.255 10.624 1.00 89.75 82 ILE A CA 1
ATOM 638 C C . ILE A 1 82 ? -15.127 -1.035 10.143 1.00 89.75 82 ILE A C 1
ATOM 640 O O . ILE A 1 82 ? -14.612 -1.704 9.253 1.00 89.75 82 ILE A O 1
ATOM 644 N N . VAL A 1 83 ? -16.326 -1.342 10.654 1.00 89.44 83 VAL A N 1
ATOM 645 C CA . VAL A 1 83 ? -17.074 -2.563 10.291 1.00 89.44 83 VAL A CA 1
ATOM 646 C C . VAL A 1 83 ? -17.521 -2.565 8.827 1.00 89.44 83 VAL A C 1
ATOM 648 O O . VAL A 1 83 ? -17.533 -3.611 8.190 1.00 89.44 83 VAL A O 1
ATOM 651 N N . SER A 1 84 ? -17.854 -1.402 8.260 1.00 87.75 84 SER A N 1
ATOM 652 C CA . SER A 1 84 ? -18.187 -1.273 6.830 1.00 87.75 84 SER A CA 1
ATOM 653 C C . SER A 1 84 ? -16.964 -1.268 5.902 1.00 87.75 84 SER A C 1
ATOM 655 O O . SER A 1 84 ? -17.110 -1.012 4.708 1.00 87.75 84 SER A O 1
ATOM 657 N N . SER A 1 85 ? -15.760 -1.521 6.430 1.00 85.75 85 SER A N 1
ATOM 658 C CA . SER A 1 85 ? -14.495 -1.539 5.681 1.00 85.75 85 SER A CA 1
ATOM 659 C C . SER A 1 85 ? -14.190 -0.241 4.918 1.00 85.75 85 SER A C 1
ATOM 661 O O . SER A 1 85 ? -13.426 -0.250 3.950 1.00 85.75 85 SER A O 1
ATOM 663 N N . LYS A 1 86 ? -14.759 0.894 5.350 1.00 86.25 86 LYS A N 1
ATOM 664 C CA . LYS A 1 86 ? -14.404 2.224 4.834 1.00 86.25 86 LYS A CA 1
ATOM 665 C C . LYS A 1 86 ? -13.057 2.694 5.391 1.00 86.25 86 LYS A C 1
ATOM 667 O O . LYS A 1 86 ? -12.301 3.345 4.679 1.00 86.25 86 LYS A O 1
ATOM 672 N N . ILE A 1 87 ? -12.739 2.322 6.634 1.00 88.50 87 ILE A N 1
ATOM 673 C CA . ILE A 1 87 ? -11.406 2.485 7.235 1.00 88.50 87 ILE A CA 1
ATOM 674 C C . ILE A 1 87 ? -10.661 1.160 7.088 1.00 88.50 87 ILE A C 1
ATOM 676 O O . ILE A 1 87 ? -11.025 0.174 7.722 1.00 88.50 87 ILE A O 1
ATOM 680 N N . LYS A 1 88 ? -9.619 1.133 6.251 1.00 86.62 88 LYS A N 1
ATOM 681 C CA . LYS A 1 88 ? -8.866 -0.093 5.920 1.00 86.62 88 LYS A CA 1
ATOM 682 C C . LYS A 1 88 ? -7.446 -0.103 6.480 1.00 86.62 88 LYS A C 1
ATOM 684 O O . LYS A 1 88 ? -6.803 -1.149 6.510 1.00 86.62 88 LYS A O 1
ATOM 689 N N . SER A 1 89 ? -6.933 1.051 6.901 1.00 86.12 89 SER A N 1
ATOM 690 C CA . SER A 1 89 ? -5.552 1.198 7.360 1.00 86.12 89 SER A CA 1
ATOM 691 C C . SER A 1 89 ? -5.453 1.929 8.696 1.00 86.12 89 SER A C 1
ATOM 693 O O . SER A 1 89 ? -6.322 2.717 9.065 1.00 86.12 89 SER A O 1
ATOM 695 N N . LEU A 1 90 ? -4.340 1.703 9.398 1.00 86.62 90 LEU A N 1
ATOM 696 C CA . LEU A 1 90 ? -4.014 2.411 10.638 1.00 86.62 90 LEU A CA 1
ATOM 697 C C . LEU A 1 90 ? -3.875 3.925 10.422 1.00 86.62 90 LEU A C 1
ATOM 699 O O . LEU A 1 90 ? -4.236 4.700 11.295 1.00 86.62 90 LEU A O 1
ATOM 703 N N . VAL A 1 91 ? -3.402 4.355 9.249 1.00 86.25 91 VAL A N 1
ATOM 704 C CA . VAL A 1 91 ? -3.258 5.783 8.923 1.00 86.25 91 VAL A CA 1
ATOM 705 C C . VAL A 1 91 ? -4.632 6.451 8.818 1.00 86.25 91 VAL A C 1
ATOM 707 O O . VAL A 1 91 ? -4.838 7.526 9.371 1.00 86.25 91 VAL A O 1
ATOM 710 N N . GLN A 1 92 ? -5.594 5.784 8.172 1.00 88.44 92 GLN A N 1
ATOM 711 C CA . GLN A 1 92 ? -6.982 6.253 8.109 1.00 88.44 92 GLN A CA 1
ATOM 712 C C . GLN A 1 92 ? -7.647 6.246 9.488 1.00 88.44 92 GLN A C 1
ATOM 714 O O . GLN A 1 92 ? -8.376 7.174 9.823 1.00 88.44 92 GLN A O 1
ATOM 719 N N . LEU A 1 93 ? -7.375 5.220 10.301 1.00 89.38 93 LEU A N 1
ATOM 720 C CA . LEU A 1 93 ? -7.877 5.125 11.671 1.00 89.38 93 LEU A CA 1
ATOM 721 C C . LEU A 1 93 ? -7.394 6.308 12.526 1.00 89.38 93 LEU A C 1
ATOM 723 O O . LEU A 1 93 ? -8.198 6.933 13.218 1.00 89.38 93 LEU A O 1
ATOM 727 N N . ASP A 1 94 ? -6.104 6.634 12.436 1.00 88.50 94 ASP A N 1
ATOM 728 C CA . ASP A 1 94 ? -5.479 7.746 13.150 1.00 88.50 94 ASP A CA 1
ATOM 729 C C . ASP A 1 94 ? -6.033 9.105 12.695 1.00 88.50 94 ASP A C 1
ATOM 731 O O . ASP A 1 94 ? -6.355 9.948 13.534 1.00 88.50 94 ASP A O 1
ATOM 735 N N . ALA A 1 95 ? -6.186 9.313 11.384 1.00 88.56 95 ALA A N 1
ATOM 736 C CA . ALA A 1 95 ? -6.740 10.544 10.823 1.00 88.56 95 ALA A CA 1
ATOM 737 C C . ALA A 1 95 ? -8.213 10.748 11.211 1.00 88.56 95 ALA A C 1
ATOM 739 O O . ALA A 1 95 ? -8.593 11.832 11.658 1.00 88.56 95 ALA A O 1
ATOM 740 N N . ALA A 1 96 ? -9.025 9.688 11.129 1.00 88.00 96 ALA A N 1
ATOM 741 C CA . ALA A 1 96 ? -10.415 9.710 11.571 1.00 88.00 96 ALA A CA 1
ATOM 742 C C . ALA A 1 96 ? -10.513 10.061 13.062 1.00 88.00 96 ALA A C 1
ATOM 744 O O . ALA A 1 96 ? -11.326 10.893 13.459 1.00 88.00 96 ALA A O 1
ATOM 745 N N . TYR A 1 97 ? -9.650 9.472 13.892 1.00 86.75 97 TYR A N 1
ATOM 746 C CA . TYR A 1 97 ? -9.587 9.792 15.313 1.00 86.75 97 TYR A CA 1
ATOM 747 C C . TYR A 1 97 ? -9.201 11.259 15.570 1.00 86.75 97 TYR A C 1
ATOM 749 O O . TYR A 1 97 ? -9.800 11.898 16.434 1.00 86.75 97 TYR A O 1
ATOM 757 N N . LEU A 1 98 ? -8.223 11.807 14.838 1.00 86.75 98 LEU A N 1
ATOM 758 C CA . LEU A 1 98 ? -7.804 13.206 14.985 1.00 86.75 98 LEU A CA 1
ATOM 759 C C . LEU A 1 98 ? -8.932 14.183 14.647 1.00 86.75 98 LEU A C 1
ATOM 761 O O . LEU A 1 98 ? -9.124 15.148 15.384 1.00 86.75 98 LEU A O 1
ATOM 765 N N . TYR A 1 99 ? -9.699 13.913 13.587 1.00 86.19 99 TYR A N 1
ATOM 766 C CA . TYR A 1 99 ? -10.885 14.704 13.262 1.00 86.19 99 TYR A CA 1
ATOM 767 C C . TYR A 1 99 ? -11.898 14.641 14.412 1.00 86.19 99 TYR A C 1
ATOM 769 O O . TYR A 1 99 ? -12.240 15.663 14.997 1.00 86.19 99 TYR A O 1
ATOM 777 N N . LEU A 1 100 ? -12.284 13.432 14.835 1.00 83.12 100 LEU A N 1
ATOM 778 C CA . LEU A 1 100 ? -13.272 13.240 15.904 1.00 83.12 100 LEU A CA 1
ATOM 779 C C . LEU A 1 100 ? -12.837 13.797 17.266 1.00 83.12 100 LEU A C 1
ATOM 781 O O . LEU A 1 100 ? -13.691 14.112 18.088 1.00 83.12 100 LEU A O 1
ATOM 785 N N . GLY A 1 101 ? -11.533 13.886 17.529 1.00 79.69 101 GLY A N 1
ATOM 786 C CA . GLY A 1 101 ? -10.996 14.492 18.745 1.00 79.69 101 GLY A CA 1
ATOM 787 C C . GLY A 1 101 ? -11.068 16.021 18.757 1.00 79.69 101 GLY A C 1
ATOM 788 O O . GLY A 1 101 ? -11.093 16.604 19.838 1.00 79.69 101 GLY A O 1
ATOM 789 N N . ASN A 1 102 ? -11.111 16.654 17.582 1.00 80.25 102 ASN A N 1
ATOM 790 C CA . ASN A 1 102 ? -11.176 18.108 17.423 1.00 80.25 102 ASN A CA 1
ATOM 791 C C . ASN A 1 102 ? -12.603 18.619 17.161 1.00 80.25 102 ASN A C 1
ATOM 793 O O . ASN A 1 102 ? -12.859 19.811 17.312 1.00 80.25 102 ASN A O 1
ATOM 797 N N . THR A 1 103 ? -13.526 17.738 16.774 1.00 79.25 103 THR A N 1
ATOM 798 C CA . THR A 1 103 ? -14.918 18.082 16.467 1.00 79.25 103 THR A CA 1
ATOM 799 C C . THR A 1 103 ? -15.806 17.972 17.708 1.00 79.25 103 THR A C 1
ATOM 801 O O . THR A 1 103 ? -15.819 16.950 18.397 1.00 79.25 103 THR A O 1
ATOM 804 N N . SER A 1 104 ? -16.563 19.034 17.991 1.00 74.00 104 SER A N 1
ATOM 805 C CA . SER A 1 104 ? -17.586 19.050 19.039 1.00 74.00 104 SER A CA 1
ATOM 806 C C . SER A 1 104 ? -18.826 18.245 18.606 1.00 74.00 104 SER A C 1
ATOM 808 O O . SER A 1 104 ? -19.020 17.982 17.420 1.00 74.00 104 SER A O 1
ATOM 810 N N . ALA A 1 105 ? -19.686 17.858 19.555 1.00 69.19 105 ALA A N 1
ATOM 811 C CA . ALA A 1 105 ? -20.884 17.060 19.269 1.00 69.19 105 ALA A CA 1
ATOM 812 C C . ALA A 1 105 ? -21.852 17.721 18.266 1.00 69.19 105 ALA A C 1
ATOM 814 O O . ALA A 1 105 ? -22.521 17.009 17.515 1.00 69.19 105 ALA A O 1
ATOM 815 N N . ASP A 1 106 ? -21.904 19.056 18.255 1.00 69.31 106 ASP A N 1
ATOM 816 C CA . ASP A 1 106 ? -22.841 19.848 17.451 1.00 69.31 106 ASP A CA 1
ATOM 817 C C . ASP A 1 106 ? -22.276 20.232 16.068 1.00 69.31 106 ASP A C 1
ATOM 819 O O . ASP A 1 106 ? -23.043 20.532 15.155 1.00 69.31 106 ASP A O 1
ATOM 823 N N . ASP A 1 107 ? -20.953 20.150 15.871 1.00 77.56 107 ASP A N 1
ATOM 824 C CA . ASP A 1 107 ? -20.267 20.555 14.631 1.00 77.56 107 ASP A CA 1
ATOM 825 C C . ASP A 1 107 ? -19.923 19.379 13.696 1.00 77.56 107 ASP A C 1
ATOM 827 O O . ASP A 1 107 ? -19.202 19.542 12.708 1.00 77.56 107 ASP A O 1
ATOM 831 N N . PHE A 1 108 ? -20.407 18.167 13.987 1.00 80.25 108 PHE A N 1
ATOM 832 C CA . PHE A 1 108 ? -20.055 16.985 13.201 1.00 80.25 108 PHE A CA 1
ATOM 833 C C . PHE A 1 108 ? -20.664 17.012 11.797 1.00 80.25 108 PHE A C 1
ATOM 835 O O . PHE A 1 108 ? -21.866 16.812 11.602 1.00 80.25 108 PHE A O 1
ATOM 842 N N . LYS A 1 109 ? -19.801 17.162 10.790 1.00 83.44 109 LYS A N 1
ATOM 843 C CA . LYS A 1 109 ? -20.172 17.079 9.377 1.00 83.44 109 LYS A CA 1
ATOM 844 C C . LYS A 1 109 ? -19.637 15.798 8.758 1.00 83.44 109 LYS A C 1
ATOM 846 O O . LYS A 1 109 ? -18.432 15.572 8.688 1.00 83.44 109 LYS A O 1
ATOM 851 N N . LEU A 1 110 ? -20.553 14.982 8.241 1.00 82.75 110 LEU A N 1
ATOM 852 C CA . LEU A 1 110 ? -20.219 13.684 7.655 1.00 82.75 110 LEU A CA 1
ATOM 853 C C . LEU A 1 110 ? -19.284 13.810 6.443 1.00 82.75 110 LEU A C 1
ATOM 855 O O . LEU A 1 110 ? -18.345 13.031 6.339 1.00 82.75 110 LEU A O 1
ATOM 859 N N . ASN A 1 111 ? -19.498 14.804 5.577 1.00 83.56 111 ASN A N 1
ATOM 860 C CA . ASN A 1 111 ? -18.683 14.988 4.372 1.00 83.56 111 ASN A CA 1
ATOM 861 C C . ASN A 1 111 ? -17.230 15.354 4.713 1.00 83.56 111 ASN A C 1
ATOM 863 O O . ASN A 1 111 ? -16.307 14.737 4.194 1.00 83.56 111 ASN A O 1
ATOM 867 N N . GLU A 1 112 ? -17.029 16.306 5.629 1.00 85.12 112 GLU A N 1
ATOM 868 C CA . GLU A 1 112 ? -15.689 16.703 6.084 1.00 85.12 112 GLU A CA 1
ATOM 869 C C . GLU A 1 112 ? -14.990 15.556 6.826 1.00 85.12 112 GLU A C 1
ATOM 871 O O . GLU A 1 112 ? -13.785 15.365 6.686 1.00 85.12 112 GLU A O 1
ATOM 876 N N . PHE A 1 113 ? -15.747 14.753 7.582 1.00 84.62 113 PHE A N 1
ATOM 877 C CA . PHE A 1 113 ? -15.218 13.554 8.221 1.00 84.62 113 PHE A CA 1
ATOM 878 C C . PHE A 1 113 ? -14.738 12.528 7.189 1.00 84.62 113 PHE A C 1
ATOM 880 O O . PHE A 1 113 ? -13.608 12.065 7.294 1.00 84.62 113 PHE A O 1
ATOM 887 N N . GLU A 1 114 ? -15.560 12.180 6.192 1.00 86.19 114 GLU A N 1
ATOM 888 C CA . GLU A 1 114 ? -15.181 11.227 5.139 1.00 86.19 114 GLU A CA 1
ATOM 889 C C . GLU A 1 114 ? -13.974 11.716 4.316 1.00 86.19 114 GLU A C 1
ATOM 891 O O . GLU A 1 114 ? -13.105 10.915 3.963 1.00 86.19 114 GLU A O 1
ATOM 896 N N . GLU A 1 115 ? -13.872 13.023 4.069 1.00 85.00 115 GLU A N 1
ATOM 897 C CA . GLU A 1 115 ? -12.735 13.645 3.384 1.00 85.00 115 GLU A CA 1
ATOM 898 C C . GLU A 1 115 ? -11.452 13.605 4.233 1.00 85.00 115 GLU A C 1
ATOM 900 O O . GLU A 1 115 ? -10.381 13.266 3.725 1.00 85.00 115 GLU A O 1
ATOM 905 N N . ALA A 1 116 ? -11.554 13.851 5.544 1.00 83.69 116 ALA A N 1
ATOM 906 C CA . ALA A 1 116 ? -10.406 13.942 6.450 1.00 83.69 116 ALA A CA 1
ATOM 907 C C . ALA A 1 116 ? -9.549 12.666 6.517 1.00 83.69 116 ALA A C 1
ATOM 909 O O . ALA A 1 116 ? -8.341 12.748 6.744 1.00 83.69 116 ALA A O 1
ATOM 910 N N . PHE A 1 117 ? -10.147 11.487 6.320 1.00 82.94 117 PHE A N 1
ATOM 911 C CA . PHE A 1 117 ? -9.415 10.214 6.262 1.00 82.94 117 PHE A CA 1
ATOM 912 C C . PHE A 1 117 ? -9.476 9.524 4.891 1.00 82.94 117 PHE A C 1
ATOM 914 O O . PHE A 1 117 ? -9.093 8.358 4.769 1.00 82.94 117 PHE A O 1
ATOM 921 N N . GLY A 1 118 ? -9.931 10.237 3.856 1.00 81.12 118 GLY A N 1
ATOM 922 C CA . GLY A 1 118 ? -9.901 9.769 2.472 1.00 81.12 118 GLY A CA 1
ATOM 923 C C . GLY A 1 118 ? -10.766 8.535 2.216 1.00 81.12 118 GLY A C 1
ATOM 924 O O . GLY A 1 118 ? -10.285 7.547 1.655 1.00 81.12 118 GLY A O 1
ATOM 925 N N . VAL A 1 119 ? -12.036 8.559 2.629 1.00 79.44 119 VAL A N 1
ATOM 926 C CA . VAL A 1 119 ? -12.993 7.494 2.287 1.00 79.44 119 VAL A CA 1
ATOM 927 C C . VAL A 1 119 ? -13.119 7.380 0.773 1.00 79.44 119 VAL A C 1
ATOM 929 O O . VAL A 1 119 ? -13.436 8.347 0.091 1.00 79.44 119 VAL A O 1
ATOM 932 N N . GLY A 1 120 ? -12.906 6.173 0.245 1.00 70.38 120 GLY A N 1
ATOM 933 C CA . GLY A 1 120 ? -13.068 5.900 -1.185 1.00 70.38 120 GLY A CA 1
ATOM 934 C C . GLY A 1 120 ? -11.924 6.403 -2.070 1.00 70.38 120 GLY A C 1
ATOM 935 O O . GLY A 1 120 ? -11.996 6.224 -3.281 1.00 70.38 120 GLY A O 1
ATOM 936 N N . VAL A 1 121 ? -10.860 6.971 -1.491 1.00 77.19 121 VAL A N 1
ATOM 937 C CA . 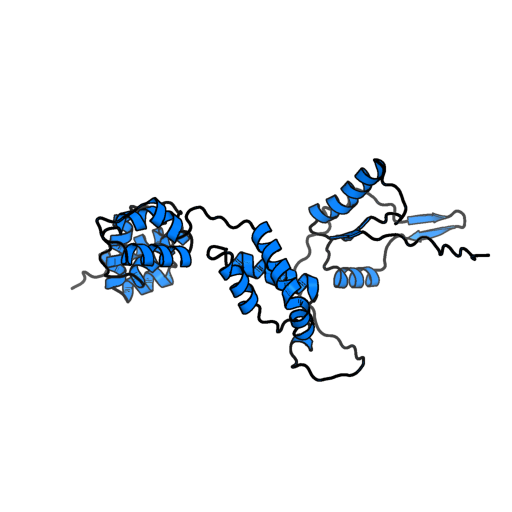VAL A 1 121 ? -9.635 7.291 -2.231 1.00 77.19 121 VAL A CA 1
ATOM 938 C C . VAL A 1 121 ? -8.845 5.999 -2.435 1.00 77.19 121 VAL A C 1
ATOM 940 O O . VAL A 1 121 ? -8.066 5.587 -1.575 1.00 77.19 121 VAL A O 1
ATOM 943 N N . ASP A 1 122 ? -9.089 5.332 -3.561 1.00 71.50 122 ASP A N 1
ATOM 944 C CA . ASP A 1 122 ? -8.257 4.228 -4.032 1.00 71.50 122 ASP A CA 1
ATOM 945 C C . ASP A 1 122 ? -7.182 4.802 -4.958 1.00 71.50 122 ASP A C 1
ATOM 947 O O . ASP A 1 122 ? -7.487 5.425 -5.976 1.00 71.50 122 ASP A O 1
ATOM 951 N N . VAL A 1 123 ? -5.919 4.680 -4.553 1.00 80.88 123 VAL A N 1
ATOM 952 C CA . VAL A 1 123 ? -4.794 5.174 -5.350 1.00 80.88 123 VAL A CA 1
ATOM 953 C C . VAL A 1 123 ? -4.470 4.097 -6.374 1.00 80.88 123 VAL A C 1
ATOM 955 O O . VAL A 1 123 ? -4.018 3.011 -5.999 1.00 80.88 123 VAL A O 1
ATOM 958 N N . SER A 1 124 ? -4.699 4.400 -7.651 1.00 85.38 124 SER A N 1
ATOM 959 C CA . SER A 1 124 ? -4.448 3.459 -8.739 1.00 85.38 124 SER A CA 1
ATOM 960 C C . SER A 1 124 ? -2.958 3.065 -8.782 1.00 85.38 124 SER A C 1
ATOM 962 O O . SER A 1 124 ? -2.084 3.899 -8.513 1.00 85.38 124 SER A O 1
ATOM 964 N N . PRO A 1 125 ? -2.636 1.794 -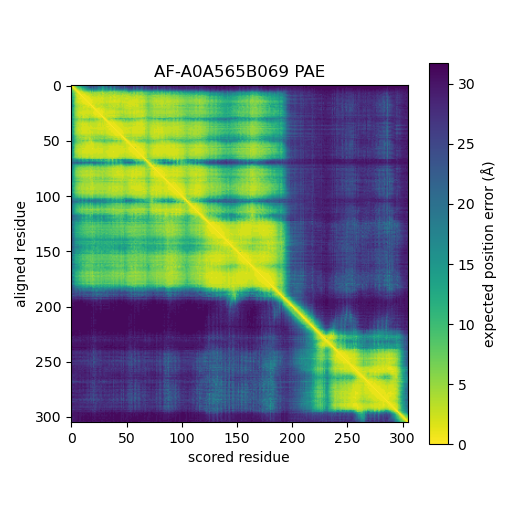9.090 1.00 84.62 125 PRO A N 1
ATOM 965 C CA . PRO A 1 125 ? -1.249 1.355 -9.219 1.00 84.62 125 PRO A CA 1
ATOM 966 C C . PRO A 1 125 ? -0.506 2.131 -10.314 1.00 84.62 125 PRO A C 1
ATOM 968 O O . PRO A 1 125 ? 0.658 2.468 -10.118 1.00 84.62 125 PRO A O 1
ATOM 971 N N . GLU A 1 126 ? -1.192 2.509 -11.394 1.00 87.25 126 GLU A N 1
ATOM 972 C CA . GLU A 1 126 ? -0.636 3.312 -12.485 1.00 87.25 126 GLU A CA 1
ATOM 973 C C . GLU A 1 126 ? -0.232 4.726 -12.021 1.00 87.25 126 GLU A C 1
ATOM 975 O O . GLU A 1 126 ? 0.794 5.262 -12.440 1.00 87.25 126 GLU A O 1
ATOM 980 N N . ASP A 1 127 ? -1.004 5.338 -11.116 1.00 88.44 127 ASP A N 1
ATOM 981 C CA . ASP A 1 127 ? -0.670 6.644 -10.535 1.00 88.44 127 ASP A CA 1
ATOM 982 C C . ASP A 1 127 ? 0.555 6.577 -9.609 1.00 88.44 127 ASP A C 1
ATOM 984 O O . ASP A 1 127 ? 1.368 7.513 -9.569 1.00 88.44 127 ASP A O 1
ATOM 988 N N . ILE A 1 128 ? 0.706 5.461 -8.881 1.00 89.88 128 ILE A N 1
ATOM 989 C CA . ILE A 1 128 ? 1.890 5.180 -8.059 1.00 89.88 128 ILE A CA 1
ATOM 990 C C . ILE A 1 128 ? 3.108 4.996 -8.963 1.00 89.88 128 ILE A C 1
ATOM 992 O O . ILE A 1 128 ? 4.131 5.624 -8.706 1.00 89.88 128 ILE A O 1
ATOM 996 N N . GLU A 1 129 ? 2.998 4.180 -10.012 1.00 89.88 129 GLU A N 1
ATOM 997 C CA . GLU A 1 129 ? 4.070 3.934 -10.983 1.00 89.88 129 GLU A CA 1
ATOM 998 C C . GLU A 1 129 ? 4.557 5.233 -11.621 1.00 89.88 129 GLU A C 1
ATOM 1000 O O . GLU A 1 129 ? 5.743 5.540 -11.520 1.00 89.88 129 GLU A O 1
ATOM 1005 N N . ARG A 1 130 ? 3.644 6.055 -12.151 1.00 90.69 130 ARG A N 1
ATOM 1006 C CA . ARG A 1 130 ? 3.984 7.357 -12.743 1.00 90.69 130 ARG A CA 1
ATOM 1007 C C . ARG A 1 130 ? 4.699 8.277 -11.753 1.00 90.69 130 ARG A C 1
ATOM 1009 O O . ARG A 1 130 ? 5.702 8.900 -12.079 1.00 90.69 130 ARG A O 1
ATOM 1016 N N . THR A 1 131 ? 4.211 8.345 -10.517 1.00 91.19 131 THR A N 1
ATOM 1017 C CA . THR A 1 131 ? 4.834 9.192 -9.489 1.00 91.19 131 THR A CA 1
ATOM 1018 C C . THR A 1 131 ? 6.211 8.676 -9.081 1.00 91.19 131 THR A C 1
ATOM 1020 O O . THR A 1 131 ? 7.111 9.471 -8.819 1.00 91.19 131 THR A O 1
ATOM 1023 N N . VAL A 1 132 ? 6.389 7.355 -9.008 1.00 92.00 132 VAL A N 1
ATOM 1024 C CA . VAL A 1 132 ? 7.698 6.752 -8.753 1.00 92.00 132 VAL A CA 1
ATOM 1025 C C . VAL A 1 132 ? 8.646 7.058 -9.912 1.00 92.00 132 VAL A C 1
ATOM 1027 O O . VAL A 1 132 ? 9.772 7.462 -9.647 1.00 92.00 132 VAL A O 1
ATOM 1030 N N . GLU A 1 133 ? 8.206 6.948 -11.166 1.00 91.00 133 GLU A N 1
ATOM 1031 C CA . GLU A 1 133 ? 9.017 7.308 -12.337 1.00 91.00 133 GLU A CA 1
ATOM 1032 C C . GLU A 1 133 ? 9.506 8.757 -12.268 1.00 91.00 133 GLU A C 1
ATOM 1034 O O . GLU A 1 133 ? 10.713 8.983 -12.328 1.00 91.00 133 GLU A O 1
ATOM 1039 N N . GLU A 1 134 ? 8.616 9.716 -12.002 1.00 91.69 134 GLU A N 1
ATOM 1040 C CA . GLU A 1 134 ? 8.990 11.127 -11.827 1.00 91.69 134 GLU A CA 1
ATOM 1041 C C . GLU A 1 134 ? 10.038 11.320 -10.713 1.00 91.69 134 GLU A C 1
ATOM 1043 O O . GLU A 1 134 ? 11.040 12.012 -10.898 1.00 91.69 134 GLU A O 1
ATOM 1048 N N . ILE A 1 135 ? 9.862 10.665 -9.556 1.00 90.69 135 ILE A N 1
ATOM 1049 C CA . ILE A 1 135 ? 10.823 10.744 -8.440 1.00 90.69 135 ILE A CA 1
ATOM 1050 C C . ILE A 1 135 ? 12.191 10.185 -8.853 1.00 90.69 135 ILE A C 1
ATOM 1052 O O . ILE A 1 135 ? 13.228 10.722 -8.449 1.00 90.69 135 ILE A O 1
ATOM 1056 N N . PHE A 1 136 ? 12.216 9.102 -9.628 1.00 90.75 136 PHE A N 1
ATOM 1057 C CA . PHE A 1 136 ? 13.454 8.493 -10.103 1.00 90.75 136 PHE A CA 1
ATOM 1058 C C . PHE A 1 136 ? 14.141 9.333 -11.175 1.00 90.75 136 PHE A C 1
ATOM 1060 O O . PHE A 1 136 ? 15.365 9.432 -11.149 1.00 90.75 136 PHE A O 1
ATOM 1067 N N . GLU A 1 137 ? 13.391 9.973 -12.068 1.00 89.38 137 GLU A N 1
ATOM 1068 C CA . GLU A 1 137 ? 13.931 10.912 -13.052 1.00 89.38 137 GLU A CA 1
ATOM 1069 C C . GLU A 1 137 ? 14.602 12.109 -12.368 1.00 89.38 137 GLU A C 1
ATOM 1071 O O . GLU A 1 137 ? 15.756 12.427 -12.664 1.00 89.38 137 GLU A O 1
ATOM 1076 N N . GLU A 1 138 ? 13.939 12.708 -11.374 1.00 89.25 138 GLU A N 1
ATOM 1077 C CA . GLU A 1 138 ? 14.485 13.819 -10.584 1.00 89.25 138 GLU A CA 1
ATOM 1078 C C . GLU A 1 138 ? 15.754 13.423 -9.809 1.00 89.25 138 GLU A C 1
ATOM 1080 O O . GLU A 1 138 ? 16.675 14.227 -9.639 1.00 89.25 138 GLU A O 1
ATOM 1085 N N . ASN A 1 139 ? 15.831 12.170 -9.347 1.00 87.06 139 ASN A N 1
ATOM 1086 C CA . ASN A 1 139 ? 16.919 11.674 -8.502 1.00 87.06 139 ASN A CA 1
ATOM 1087 C C . ASN A 1 139 ? 17.910 10.753 -9.232 1.00 87.06 139 ASN A C 1
ATOM 1089 O O . ASN A 1 139 ? 18.788 10.174 -8.584 1.00 87.06 139 ASN A O 1
ATOM 1093 N N . MET A 1 140 ? 17.835 10.657 -10.562 1.00 85.50 140 MET A N 1
ATOM 1094 C CA . MET A 1 140 ? 18.561 9.668 -11.370 1.00 85.50 140 MET A CA 1
ATOM 1095 C C . MET A 1 140 ? 20.072 9.684 -11.106 1.00 85.50 140 MET A C 1
ATOM 1097 O O . MET A 1 140 ? 20.696 8.650 -10.867 1.00 85.50 140 MET A O 1
ATOM 1101 N N . ASN A 1 141 ? 20.666 10.878 -11.052 1.00 82.12 141 ASN A N 1
ATOM 1102 C CA . ASN A 1 141 ? 22.096 11.053 -10.779 1.00 82.12 141 ASN A CA 1
ATOM 1103 C C . ASN A 1 141 ? 22.506 10.515 -9.399 1.00 82.12 141 ASN A C 1
ATOM 1105 O O . ASN A 1 141 ? 23.605 9.983 -9.229 1.00 82.12 141 ASN A O 1
ATOM 1109 N N . THR A 1 142 ? 21.634 10.659 -8.400 1.00 83.44 142 THR A N 1
ATOM 1110 C CA . THR A 1 142 ? 21.875 10.153 -7.046 1.00 83.44 142 THR A CA 1
ATOM 1111 C C . THR A 1 142 ? 21.733 8.638 -7.011 1.00 83.44 142 THR A C 1
ATOM 1113 O O . THR A 1 142 ? 22.598 7.983 -6.430 1.00 83.44 142 THR A O 1
ATOM 1116 N N . VAL A 1 143 ? 20.710 8.090 -7.678 1.00 85.50 143 VAL A N 1
ATOM 1117 C CA . VAL A 1 143 ? 20.460 6.643 -7.774 1.00 85.50 143 VAL A CA 1
ATOM 1118 C C . VAL A 1 143 ? 21.636 5.936 -8.441 1.00 85.50 143 VAL A C 1
ATOM 1120 O O . VAL A 1 143 ? 22.171 4.987 -7.881 1.00 85.50 143 VAL A O 1
ATOM 1123 N N . LEU A 1 144 ? 22.125 6.439 -9.577 1.00 82.19 144 LEU A N 1
ATOM 1124 C CA . LEU A 1 144 ? 23.270 5.847 -10.280 1.00 82.19 144 LEU A CA 1
ATOM 1125 C C . LEU A 1 144 ? 24.577 5.950 -9.481 1.00 82.19 144 LEU A C 1
ATOM 1127 O O . LEU A 1 144 ? 25.442 5.083 -9.584 1.00 82.19 144 LEU A O 1
ATOM 1131 N N . ARG A 1 145 ? 24.736 7.000 -8.666 1.00 82.31 145 ARG A N 1
ATOM 1132 C CA . ARG A 1 145 ? 25.927 7.185 -7.822 1.00 82.31 145 ARG A CA 1
ATOM 1133 C C . ARG A 1 145 ? 25.914 6.299 -6.577 1.00 82.31 145 ARG A C 1
ATOM 1135 O O . ARG A 1 145 ? 26.971 5.858 -6.134 1.00 82.31 145 ARG A O 1
ATOM 1142 N N . MET A 1 146 ? 24.746 6.120 -5.967 1.00 80.81 146 MET A N 1
ATOM 1143 C CA . MET A 1 146 ? 24.583 5.408 -4.696 1.00 80.81 146 MET A CA 1
ATOM 1144 C C . MET A 1 146 ? 24.156 3.948 -4.889 1.00 80.81 146 MET A C 1
ATOM 1146 O O . MET A 1 146 ? 24.261 3.169 -3.942 1.00 80.81 146 MET A O 1
ATOM 1150 N N . LEU A 1 147 ? 23.707 3.573 -6.090 1.00 83.81 147 LEU A N 1
ATOM 1151 C CA . LEU A 1 147 ? 23.180 2.254 -6.442 1.00 83.81 147 LEU A CA 1
ATOM 1152 C C . LEU A 1 147 ? 22.134 1.804 -5.403 1.00 83.81 147 LEU A C 1
ATOM 1154 O O . LEU A 1 147 ? 21.290 2.597 -4.972 1.00 83.81 147 LEU A O 1
ATOM 1158 N N . TYR A 1 148 ? 22.221 0.564 -4.925 1.00 82.75 148 TYR A N 1
ATOM 1159 C CA . TYR A 1 148 ? 21.337 0.013 -3.892 1.00 82.75 148 TYR A CA 1
ATOM 1160 C C . TYR A 1 148 ? 21.487 0.640 -2.493 1.00 82.75 148 TYR A C 1
ATOM 1162 O O . TYR A 1 148 ? 20.757 0.266 -1.576 1.00 82.75 148 TYR A O 1
ATOM 1170 N N . ARG A 1 149 ? 22.394 1.608 -2.296 1.00 81.12 149 ARG A N 1
ATOM 1171 C CA . ARG A 1 149 ? 22.483 2.404 -1.051 1.00 81.12 149 ARG A CA 1
ATOM 1172 C C . ARG A 1 149 ? 21.593 3.630 -1.055 1.00 81.12 149 ARG A C 1
ATOM 1174 O O . ARG A 1 149 ? 21.562 4.365 -0.068 1.00 81.12 149 ARG A O 1
ATOM 1181 N N . THR A 1 150 ? 20.930 3.888 -2.173 1.00 84.12 150 THR A N 1
ATOM 1182 C CA . THR A 1 150 ? 19.941 4.950 -2.264 1.00 84.12 150 THR A CA 1
ATOM 1183 C C . THR A 1 150 ? 18.897 4.761 -1.172 1.00 84.12 150 THR A C 1
ATOM 1185 O O . THR A 1 150 ? 18.427 3.650 -0.920 1.00 84.12 150 THR A O 1
ATOM 1188 N N . ASN A 1 151 ? 18.553 5.848 -0.485 1.00 86.25 151 ASN A N 1
ATOM 1189 C CA . ASN A 1 151 ? 17.598 5.796 0.607 1.00 86.25 151 ASN A CA 1
ATOM 1190 C C . ASN A 1 151 ? 16.175 5.605 0.063 1.00 86.25 151 ASN A C 1
ATOM 1192 O O . ASN A 1 151 ? 15.443 6.567 -0.152 1.00 86.25 151 ASN A O 1
ATOM 1196 N N . VAL A 1 152 ? 15.763 4.348 -0.103 1.00 87.75 152 VAL A N 1
ATOM 1197 C CA . VAL A 1 152 ? 14.404 3.976 -0.535 1.00 87.75 152 VAL A CA 1
ATOM 1198 C C . VAL A 1 152 ? 13.329 4.580 0.382 1.00 87.75 152 VAL A C 1
ATOM 1200 O O . VAL A 1 152 ? 12.230 4.901 -0.068 1.00 87.75 152 VAL A O 1
ATOM 1203 N N . GLY A 1 153 ? 13.642 4.798 1.665 1.00 88.12 153 GLY A N 1
ATOM 1204 C CA . GLY A 1 153 ? 12.731 5.441 2.611 1.00 88.12 153 GLY A CA 1
ATOM 1205 C C . GLY A 1 153 ? 12.371 6.880 2.230 1.00 88.12 153 GLY A C 1
ATOM 1206 O O . GLY A 1 153 ? 11.235 7.299 2.450 1.00 88.12 153 GLY A O 1
ATOM 1207 N N . GLU A 1 154 ? 13.296 7.617 1.614 1.00 88.81 154 GLU A N 1
ATOM 1208 C CA . GLU A 1 154 ? 13.054 8.977 1.125 1.00 88.81 154 GLU A CA 1
ATOM 1209 C C . GLU A 1 154 ? 12.060 8.976 -0.042 1.00 88.81 154 GLU A C 1
ATOM 1211 O O . GLU A 1 154 ? 11.099 9.746 -0.039 1.00 88.81 154 GLU A O 1
ATOM 1216 N N . PHE A 1 155 ? 12.211 8.031 -0.974 1.00 90.81 155 PHE A N 1
ATOM 1217 C CA . PHE A 1 155 ? 11.295 7.865 -2.105 1.00 90.81 155 PHE A CA 1
ATOM 1218 C C . PHE A 1 155 ? 9.894 7.461 -1.648 1.00 90.81 155 PHE A C 1
ATOM 1220 O O . PHE A 1 155 ? 8.910 8.063 -2.075 1.00 90.81 155 PHE A O 1
ATOM 1227 N N . ILE A 1 156 ? 9.789 6.525 -0.697 1.00 90.00 156 ILE A N 1
ATOM 1228 C CA . ILE A 1 156 ? 8.505 6.189 -0.063 1.00 90.00 156 ILE A CA 1
ATOM 1229 C C . ILE A 1 156 ? 7.888 7.438 0.585 1.00 90.00 156 ILE A C 1
ATOM 1231 O O . ILE A 1 156 ? 6.680 7.655 0.485 1.00 90.00 156 ILE A O 1
ATOM 1235 N N . GLY A 1 157 ? 8.702 8.273 1.237 1.00 88.88 157 GLY A N 1
ATOM 1236 C CA . GLY A 1 157 ? 8.268 9.544 1.811 1.00 88.88 157 GLY A CA 1
ATOM 1237 C C . GLY A 1 157 ? 7.706 10.511 0.767 1.00 88.88 157 GLY A C 1
ATOM 1238 O O . GLY A 1 157 ? 6.657 11.108 0.996 1.00 88.88 157 GLY A O 1
ATOM 1239 N N . HIS A 1 158 ? 8.357 10.643 -0.390 1.00 89.31 158 HIS A N 1
ATOM 1240 C CA . HIS A 1 158 ? 7.882 11.477 -1.498 1.00 89.31 158 HIS A CA 1
ATOM 1241 C C . HIS A 1 158 ? 6.560 10.979 -2.083 1.00 89.31 158 HIS A C 1
ATOM 1243 O O . HIS A 1 158 ? 5.634 11.776 -2.235 1.00 89.31 158 HIS A O 1
ATOM 1249 N N . VAL A 1 159 ? 6.418 9.668 -2.298 1.00 89.81 159 VAL A N 1
ATOM 1250 C CA . VAL A 1 159 ? 5.143 9.083 -2.741 1.00 89.81 159 VAL A CA 1
ATOM 1251 C C . VAL A 1 159 ? 4.046 9.345 -1.709 1.00 89.81 159 VAL A C 1
ATOM 1253 O O . VAL A 1 159 ? 2.958 9.780 -2.073 1.00 89.81 159 VAL A O 1
ATOM 1256 N N . ARG A 1 160 ? 4.331 9.178 -0.411 1.00 88.12 160 ARG A N 1
ATOM 1257 C CA . ARG A 1 160 ? 3.361 9.446 0.668 1.00 88.12 160 ARG A CA 1
ATOM 1258 C C . ARG A 1 160 ? 2.929 10.907 0.766 1.00 88.12 160 ARG A C 1
ATOM 1260 O O . ARG A 1 160 ? 1.798 11.159 1.162 1.00 88.12 160 ARG A O 1
ATOM 1267 N N . LYS A 1 161 ? 3.798 11.867 0.425 1.00 88.94 161 LYS A N 1
ATOM 1268 C CA . LYS A 1 161 ? 3.427 13.293 0.390 1.00 88.94 161 LYS A CA 1
ATOM 1269 C C . LYS A 1 161 ? 2.361 13.575 -0.670 1.00 88.94 161 LYS A C 1
ATOM 1271 O O . LYS A 1 161 ? 1.506 14.420 -0.436 1.00 88.94 161 LYS A O 1
ATOM 1276 N N . ARG A 1 162 ? 2.411 12.881 -1.813 1.00 86.62 162 ARG A N 1
ATOM 1277 C CA . ARG A 1 162 ? 1.412 13.018 -2.885 1.00 86.62 162 ARG A CA 1
ATOM 1278 C C . ARG A 1 162 ? 0.185 12.135 -2.650 1.00 86.62 162 ARG A C 1
ATOM 1280 O O . ARG A 1 162 ? -0.938 12.573 -2.861 1.00 86.62 162 ARG A O 1
ATOM 1287 N N . PHE A 1 163 ? 0.400 10.920 -2.152 1.00 87.44 163 PHE A N 1
ATOM 1288 C CA . PHE A 1 163 ? -0.637 9.930 -1.882 1.00 87.44 163 PHE A CA 1
ATOM 1289 C C . PHE A 1 163 ? -0.565 9.438 -0.435 1.00 87.44 163 PHE A C 1
ATOM 1291 O O . PHE A 1 163 ? 0.004 8.384 -0.136 1.00 87.44 163 PHE A O 1
ATOM 1298 N N . ALA A 1 164 ? -1.184 10.188 0.479 1.00 84.50 164 ALA A N 1
ATOM 1299 C CA . ALA A 1 164 ? -1.190 9.865 1.909 1.00 84.50 164 ALA A CA 1
ATOM 1300 C C . ALA A 1 164 ? -1.825 8.494 2.225 1.00 84.50 164 ALA A C 1
ATOM 1302 O O . ALA A 1 164 ? -1.446 7.842 3.200 1.00 84.50 164 ALA A O 1
ATOM 1303 N N . TRP A 1 165 ? -2.759 8.046 1.379 1.00 84.69 165 TRP A N 1
ATOM 1304 C CA . TRP A 1 165 ? -3.547 6.821 1.564 1.00 84.69 165 TRP A CA 1
ATOM 1305 C C . TRP A 1 165 ? -3.033 5.615 0.761 1.00 84.69 165 TRP A C 1
ATOM 1307 O O . TRP A 1 165 ? -3.631 4.542 0.826 1.00 84.69 165 TRP A O 1
ATOM 1317 N N . ALA A 1 166 ? -1.930 5.758 0.014 1.00 85.88 166 ALA A N 1
ATOM 1318 C CA . ALA A 1 166 ? -1.388 4.672 -0.802 1.00 85.88 166 ALA A CA 1
ATOM 1319 C C . ALA A 1 166 ? -0.913 3.485 0.054 1.00 85.88 166 ALA A C 1
ATOM 1321 O O . ALA A 1 166 ? -0.318 3.653 1.124 1.00 85.88 166 ALA A O 1
ATOM 1322 N N . ASN A 1 167 ? -1.126 2.262 -0.444 1.00 84.00 167 ASN A N 1
ATOM 1323 C CA . ASN A 1 167 ? -0.701 1.051 0.253 1.00 84.00 167 ASN A CA 1
ATOM 1324 C C . ASN A 1 167 ? 0.838 0.990 0.341 1.00 84.00 167 ASN A C 1
ATOM 1326 O O . ASN A 1 167 ? 1.501 0.862 -0.693 1.00 84.00 167 ASN A O 1
ATOM 1330 N N . PRO A 1 168 ? 1.432 0.991 1.552 1.00 85.69 168 PRO A N 1
ATOM 1331 C CA . PRO A 1 168 ? 2.885 1.009 1.708 1.00 85.69 168 PRO A CA 1
ATOM 1332 C C . PRO A 1 168 ? 3.597 -0.182 1.064 1.00 85.69 168 PRO A C 1
ATOM 1334 O O . PRO A 1 168 ? 4.734 -0.042 0.621 1.00 85.69 168 PRO A O 1
ATOM 1337 N N . LYS A 1 169 ? 2.946 -1.353 1.017 1.00 87.19 169 LYS A N 1
ATOM 1338 C CA . LYS A 1 169 ? 3.519 -2.552 0.394 1.00 87.19 169 LYS A CA 1
ATOM 1339 C C . LYS A 1 169 ? 3.594 -2.396 -1.120 1.00 87.19 169 LYS A C 1
ATOM 1341 O O . LYS A 1 169 ? 4.618 -2.734 -1.700 1.00 87.19 169 LYS A O 1
ATOM 1346 N N . THR A 1 170 ? 2.542 -1.853 -1.731 1.00 88.00 170 THR A N 1
ATOM 1347 C CA . THR A 1 170 ? 2.499 -1.582 -3.172 1.00 88.00 170 THR A CA 1
ATOM 1348 C C . THR A 1 170 ? 3.544 -0.545 -3.559 1.00 88.00 170 THR A C 1
ATOM 1350 O O . THR A 1 170 ? 4.343 -0.805 -4.447 1.00 88.00 170 THR A O 1
ATOM 1353 N N . VAL A 1 171 ? 3.602 0.580 -2.838 1.00 90.69 171 VAL A N 1
ATOM 1354 C CA . VAL A 1 171 ? 4.591 1.644 -3.087 1.00 90.69 171 VAL A CA 1
ATOM 1355 C C . VAL A 1 171 ? 6.015 1.099 -3.003 1.00 90.69 171 VAL A C 1
ATOM 1357 O O . VAL A 1 171 ? 6.823 1.346 -3.892 1.00 90.69 171 VAL A O 1
ATOM 1360 N N . LYS A 1 172 ? 6.319 0.316 -1.960 1.00 90.94 172 LYS A N 1
ATOM 1361 C CA . LYS A 1 172 ? 7.637 -0.303 -1.816 1.00 90.94 172 LYS A CA 1
ATOM 1362 C C . LYS A 1 172 ? 7.950 -1.251 -2.976 1.00 90.94 172 LYS A C 1
ATOM 1364 O O . LYS A 1 172 ? 9.036 -1.164 -3.527 1.00 90.94 172 LYS A O 1
ATOM 1369 N N . ARG A 1 173 ? 7.003 -2.116 -3.353 1.00 92.56 173 ARG A N 1
ATOM 1370 C CA . ARG A 1 173 ? 7.180 -3.063 -4.461 1.00 92.56 173 ARG A CA 1
ATOM 1371 C C . ARG A 1 173 ? 7.524 -2.343 -5.766 1.00 92.56 173 ARG A C 1
ATOM 1373 O O . ARG A 1 173 ? 8.505 -2.709 -6.393 1.00 92.56 173 ARG A O 1
ATOM 1380 N N . VAL A 1 174 ? 6.766 -1.305 -6.122 1.00 92.25 174 VAL A N 1
ATOM 1381 C CA . VAL A 1 174 ? 6.991 -0.524 -7.352 1.00 92.25 174 VAL A CA 1
ATOM 1382 C C . VAL A 1 174 ? 8.370 0.144 -7.339 1.00 92.25 174 VAL A C 1
ATOM 1384 O O . VAL A 1 174 ? 9.080 0.128 -8.340 1.00 92.25 174 VAL A O 1
ATOM 1387 N N . ILE A 1 175 ? 8.791 0.694 -6.196 1.00 92.12 175 ILE A N 1
ATOM 1388 C CA . ILE A 1 175 ? 10.130 1.285 -6.060 1.00 92.12 175 ILE A CA 1
ATOM 1389 C C . ILE A 1 175 ? 11.225 0.218 -6.197 1.00 92.12 175 ILE A C 1
ATOM 1391 O O . ILE A 1 175 ? 12.205 0.450 -6.899 1.00 92.12 175 ILE A O 1
ATOM 1395 N N . ASP A 1 176 ? 11.072 -0.939 -5.549 1.00 90.19 176 ASP A N 1
ATOM 1396 C CA . ASP A 1 176 ? 12.042 -2.038 -5.617 1.00 90.19 176 ASP A CA 1
ATOM 1397 C C . ASP A 1 176 ? 12.153 -2.595 -7.054 1.00 90.19 176 ASP A C 1
ATOM 1399 O O . ASP A 1 176 ? 13.257 -2.858 -7.532 1.00 90.19 176 ASP A O 1
ATOM 1403 N N . GLU A 1 177 ? 11.030 -2.706 -7.773 1.00 90.31 177 GLU A N 1
ATOM 1404 C CA . GLU A 1 177 ? 10.983 -3.082 -9.192 1.00 90.31 177 GLU A CA 1
ATOM 1405 C C . GLU A 1 177 ? 11.714 -2.053 -10.066 1.00 90.31 177 GLU A C 1
ATOM 1407 O O . GLU A 1 177 ? 12.572 -2.435 -10.859 1.00 90.31 177 GLU A O 1
ATOM 1412 N N . LYS A 1 178 ? 11.477 -0.750 -9.863 1.00 88.88 178 LYS A N 1
ATOM 1413 C CA . LYS A 1 178 ? 12.186 0.315 -10.594 1.00 88.88 178 LYS A CA 1
ATOM 1414 C C . LYS A 1 178 ? 13.680 0.373 -10.282 1.00 88.88 178 LYS A C 1
ATOM 1416 O O . LYS A 1 178 ? 14.488 0.580 -11.187 1.00 88.88 178 LYS A O 1
ATOM 1421 N N . MET A 1 179 ? 14.075 0.139 -9.031 1.00 88.88 179 MET A N 1
ATOM 1422 C CA . MET A 1 179 ? 15.486 -0.013 -8.658 1.00 88.88 179 MET A CA 1
ATOM 1423 C C . MET A 1 179 ? 16.132 -1.170 -9.419 1.00 88.88 179 MET A C 1
ATOM 1425 O O . MET A 1 179 ? 17.230 -1.016 -9.950 1.00 88.88 179 MET A O 1
ATOM 1429 N N . TYR A 1 180 ? 15.449 -2.312 -9.490 1.00 86.75 180 TYR A N 1
ATOM 1430 C CA . TYR A 1 180 ? 15.936 -3.487 -10.201 1.00 86.75 180 TYR A CA 1
ATOM 1431 C C . TYR A 1 180 ? 16.008 -3.263 -11.718 1.00 86.75 180 TYR A C 1
ATOM 1433 O O . TYR A 1 180 ? 16.994 -3.647 -12.339 1.00 86.75 180 TYR A O 1
ATOM 1441 N N . GLU A 1 181 ? 15.017 -2.598 -12.319 1.00 86.69 181 GLU A N 1
ATOM 1442 C CA . GLU A 1 181 ? 15.037 -2.235 -13.744 1.00 86.69 181 GLU A CA 1
ATOM 1443 C C . GLU A 1 181 ? 16.234 -1.343 -14.102 1.00 86.69 181 GLU A C 1
ATOM 1445 O O . GLU A 1 181 ? 16.842 -1.526 -15.157 1.00 86.69 181 GLU A O 1
ATOM 1450 N N . LEU A 1 182 ? 16.594 -0.402 -13.224 1.00 85.00 182 LEU A N 1
ATOM 1451 C CA . LEU A 1 182 ? 17.693 0.536 -13.460 1.00 85.00 182 LEU A CA 1
ATOM 1452 C C . LEU A 1 182 ? 19.075 -0.038 -13.128 1.00 85.00 182 LEU A C 1
ATOM 1454 O O . LEU A 1 182 ? 20.044 0.278 -13.819 1.00 85.00 182 LEU A O 1
ATOM 1458 N N . LEU A 1 183 ? 19.190 -0.831 -12.060 1.00 84.44 183 LEU A N 1
ATOM 1459 C CA . LEU A 1 183 ? 20.480 -1.275 -11.517 1.00 84.44 183 LEU A CA 1
ATOM 1460 C C . LEU A 1 183 ? 20.808 -2.746 -11.808 1.00 84.44 183 LEU A C 1
ATOM 1462 O O . LEU A 1 183 ? 21.973 -3.129 -11.720 1.00 84.44 183 LEU A O 1
ATOM 1466 N N . GLY A 1 184 ? 19.821 -3.570 -12.167 1.00 81.81 184 GLY A N 1
ATOM 1467 C CA . GLY A 1 184 ? 19.994 -5.009 -12.372 1.00 81.81 184 GLY A CA 1
ATOM 1468 C C . GLY A 1 184 ? 20.179 -5.786 -11.065 1.00 81.81 184 GLY A C 1
ATOM 1469 O O . GLY A 1 184 ? 19.741 -5.353 -10.002 1.00 81.81 184 GLY A O 1
ATOM 1470 N N . GLU A 1 185 ? 20.807 -6.962 -11.120 1.00 80.56 185 GLU A N 1
ATOM 1471 C CA . GLU A 1 185 ? 21.026 -7.796 -9.930 1.00 80.56 185 GLU A CA 1
ATOM 1472 C C . GLU A 1 185 ? 21.897 -7.099 -8.878 1.00 80.56 185 GLU A C 1
ATOM 1474 O O . GLU A 1 185 ? 22.912 -6.478 -9.189 1.00 80.56 185 GLU A O 1
ATOM 1479 N N . ARG A 1 186 ? 21.518 -7.238 -7.603 1.00 78.12 186 ARG A N 1
ATOM 1480 C CA . ARG A 1 186 ? 22.297 -6.696 -6.489 1.00 78.12 186 ARG A CA 1
ATOM 1481 C C . ARG A 1 186 ? 23.596 -7.482 -6.333 1.00 78.12 186 ARG A C 1
ATOM 1483 O O . ARG A 1 186 ? 23.572 -8.686 -6.088 1.00 78.12 186 ARG A O 1
ATOM 1490 N N . THR A 1 187 ? 24.727 -6.793 -6.405 1.00 73.12 187 THR A N 1
ATOM 1491 C CA . THR A 1 187 ? 26.064 -7.387 -6.295 1.00 73.12 187 THR A CA 1
ATOM 1492 C C . THR A 1 187 ? 26.735 -7.015 -4.973 1.00 73.12 187 THR A C 1
ATOM 1494 O O . THR A 1 187 ? 26.373 -6.045 -4.309 1.00 73.12 187 THR A O 1
ATOM 1497 N N . ALA A 1 188 ? 27.753 -7.776 -4.562 1.00 63.97 188 ALA A N 1
ATOM 1498 C CA . ALA A 1 188 ? 28.500 -7.488 -3.332 1.00 63.97 188 ALA A CA 1
ATOM 1499 C C . ALA A 1 188 ? 29.168 -6.095 -3.342 1.00 63.97 188 ALA A C 1
ATOM 1501 O O . ALA A 1 188 ? 29.300 -5.484 -2.283 1.00 63.97 188 ALA A O 1
ATOM 1502 N N . ALA A 1 189 ? 29.490 -5.554 -4.526 1.00 60.25 189 ALA A N 1
ATOM 1503 C CA . ALA A 1 189 ? 30.042 -4.208 -4.711 1.00 60.25 189 ALA A CA 1
ATOM 1504 C C . ALA A 1 189 ? 29.073 -3.090 -4.271 1.00 60.25 189 ALA A C 1
ATOM 1506 O O . ALA A 1 189 ? 29.503 -2.008 -3.867 1.00 60.25 189 ALA A O 1
ATOM 1507 N N . ASP A 1 190 ? 27.765 -3.367 -4.244 1.00 58.53 190 ASP A N 1
ATOM 1508 C CA . ASP A 1 190 ? 26.748 -2.471 -3.684 1.00 58.53 190 ASP A CA 1
ATOM 1509 C C . ASP A 1 190 ? 26.849 -2.359 -2.148 1.00 58.53 190 ASP A C 1
ATOM 1511 O O . ASP A 1 190 ? 26.371 -1.392 -1.552 1.00 58.53 190 ASP A O 1
ATOM 1515 N N . ASN A 1 191 ? 27.573 -3.290 -1.516 1.00 59.56 191 ASN A N 1
ATOM 1516 C CA . ASN A 1 191 ? 28.081 -3.316 -0.137 1.00 59.56 191 ASN A CA 1
ATOM 1517 C C . ASN A 1 191 ? 29.051 -2.170 0.253 1.00 59.56 191 ASN A C 1
ATOM 1519 O O . ASN A 1 191 ? 28.932 -1.563 1.319 1.00 59.56 191 ASN A O 1
ATOM 1523 N N . ASP A 1 192 ? 30.017 -1.868 -0.622 1.00 59.72 192 ASP A N 1
ATOM 1524 C CA . ASP A 1 192 ? 31.265 -1.155 -0.283 1.00 59.72 192 ASP A CA 1
ATOM 1525 C C . ASP A 1 192 ? 31.279 0.367 -0.543 1.00 59.72 192 ASP A C 1
ATOM 1527 O O . ASP A 1 192 ? 31.168 0.814 -1.687 1.00 59.72 192 ASP A O 1
ATOM 1531 N N . LYS A 1 193 ? 31.467 1.202 0.497 1.00 52.94 193 LYS A N 1
ATOM 1532 C CA . LYS A 1 193 ? 31.513 2.689 0.405 1.00 52.94 193 LYS A CA 1
ATOM 1533 C C . LYS A 1 193 ? 32.301 3.189 -0.828 1.00 52.94 193 LYS A C 1
ATOM 1535 O O . LYS A 1 193 ? 33.391 2.686 -1.080 1.00 52.94 193 LYS A O 1
ATOM 1540 N N . PRO A 1 194 ? 31.805 4.198 -1.578 1.00 47.34 194 PRO A N 1
ATOM 1541 C CA . PRO A 1 194 ? 32.399 4.549 -2.863 1.00 47.34 194 PRO A CA 1
ATOM 1542 C C . PRO A 1 194 ? 33.793 5.167 -2.674 1.00 47.34 194 PRO A C 1
ATOM 1544 O O . PRO A 1 194 ? 33.932 6.249 -2.102 1.00 47.34 194 PRO A O 1
ATOM 1547 N N . THR A 1 195 ? 34.826 4.498 -3.182 1.00 42.22 195 THR A N 1
ATOM 1548 C CA . THR A 1 195 ? 36.182 5.036 -3.353 1.00 42.22 195 THR A CA 1
ATOM 1549 C C . THR A 1 195 ? 36.366 5.553 -4.788 1.00 42.22 195 THR A C 1
ATOM 1551 O O . THR A 1 195 ? 35.838 5.001 -5.751 1.00 42.22 195 THR A O 1
ATOM 1554 N N . LYS A 1 196 ? 37.078 6.679 -4.946 1.00 39.19 196 LYS A N 1
ATOM 1555 C CA . LYS A 1 196 ? 37.406 7.288 -6.254 1.00 39.19 196 LYS A CA 1
ATOM 1556 C C . LYS A 1 196 ? 38.274 6.326 -7.106 1.00 39.19 196 LYS A C 1
ATOM 1558 O O . LYS A 1 196 ? 39.264 5.853 -6.572 1.00 39.19 196 LYS A O 1
ATOM 1563 N N . LYS A 1 197 ? 37.887 6.129 -8.389 1.00 37.56 197 LYS A N 1
ATOM 1564 C CA . LYS A 1 197 ? 38.576 5.588 -9.616 1.00 37.56 197 LYS A CA 1
ATOM 1565 C C . LYS A 1 197 ? 39.880 4.763 -9.409 1.00 37.56 197 LYS A C 1
ATOM 1567 O O . LYS A 1 197 ? 40.799 5.279 -8.797 1.00 37.56 197 LYS A O 1
ATOM 1572 N N . GLU A 1 198 ? 40.069 3.538 -9.942 1.00 28.78 198 GLU A N 1
ATOM 1573 C CA . GLU A 1 198 ? 40.238 3.134 -11.367 1.00 28.78 198 GLU A CA 1
ATOM 1574 C C . GLU A 1 198 ? 40.173 1.584 -11.619 1.00 28.78 198 GLU A C 1
ATOM 1576 O O . GLU A 1 198 ? 40.627 0.828 -10.773 1.00 28.78 198 GLU A O 1
ATOM 1581 N N . LYS A 1 199 ? 39.679 1.185 -12.822 1.00 28.95 199 LYS A N 1
ATOM 1582 C CA . LYS A 1 199 ? 40.017 0.085 -13.803 1.00 28.95 199 LYS A CA 1
ATOM 1583 C C . LYS A 1 199 ? 40.319 -1.406 -13.403 1.00 28.95 199 LYS A C 1
ATOM 1585 O O . LYS A 1 199 ? 40.547 -1.704 -12.245 1.00 28.95 199 LYS A O 1
ATOM 1590 N N . PRO A 1 200 ? 40.211 -2.384 -14.354 1.00 41.72 200 PRO A N 1
ATOM 1591 C CA . PRO A 1 200 ? 39.348 -3.566 -14.191 1.00 41.72 200 PRO A CA 1
ATOM 1592 C C . PRO A 1 200 ? 40.034 -4.922 -13.911 1.00 41.72 200 PRO A C 1
ATOM 1594 O O . PRO A 1 200 ? 41.208 -5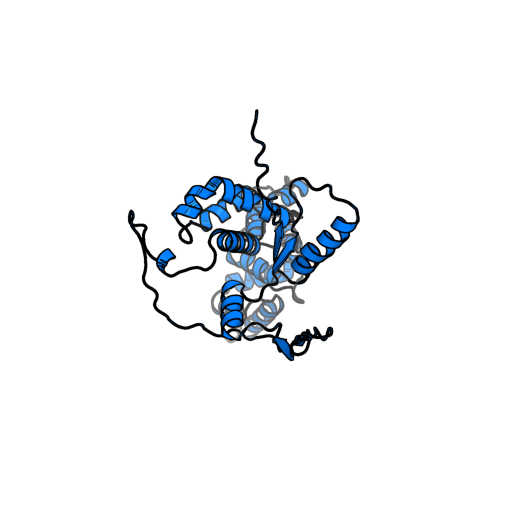.122 -14.208 1.00 41.72 200 PRO A O 1
ATOM 1597 N N . ALA A 1 201 ? 39.157 -5.866 -13.534 1.00 33.88 201 ALA A N 1
ATOM 1598 C CA . ALA A 1 201 ? 39.210 -7.334 -13.624 1.00 33.88 201 ALA A CA 1
ATOM 1599 C C . ALA A 1 201 ? 39.723 -8.121 -12.404 1.00 33.88 201 ALA A C 1
ATOM 1601 O O . ALA A 1 201 ? 40.896 -8.054 -12.058 1.00 33.88 201 ALA A O 1
ATOM 1602 N N . ARG A 1 202 ? 38.855 -9.005 -11.876 1.00 28.19 202 ARG A N 1
ATOM 1603 C CA . ARG A 1 202 ? 39.114 -10.453 -11.757 1.00 28.19 202 ARG A CA 1
ATOM 1604 C C . ARG A 1 202 ? 37.813 -11.214 -11.459 1.00 28.19 202 ARG A C 1
ATOM 1606 O O . ARG A 1 202 ? 37.045 -10.831 -10.586 1.00 28.19 202 ARG A O 1
ATOM 1613 N N . VAL A 1 203 ? 37.578 -12.272 -12.230 1.00 39.38 203 VAL A N 1
ATOM 1614 C CA . VAL A 1 203 ? 36.516 -13.272 -12.044 1.00 39.38 203 VAL A CA 1
ATOM 1615 C C . VAL A 1 203 ? 36.908 -14.177 -10.880 1.00 39.38 203 VAL A C 1
ATOM 1617 O O . VAL A 1 203 ? 38.047 -14.625 -10.881 1.00 39.38 203 VAL A O 1
ATOM 1620 N N . GLU A 1 204 ? 35.993 -14.497 -9.960 1.00 28.45 204 GLU A N 1
ATOM 1621 C CA . GLU A 1 204 ? 35.959 -15.811 -9.298 1.00 28.45 204 GLU A CA 1
ATOM 1622 C C . GLU A 1 204 ? 34.621 -16.076 -8.564 1.00 28.45 204 GLU A C 1
ATOM 1624 O O . GLU A 1 204 ? 34.078 -15.249 -7.839 1.00 28.45 204 GLU A O 1
ATOM 1629 N N . ASN A 1 205 ? 34.111 -17.267 -8.876 1.00 34.97 205 ASN A N 1
ATOM 1630 C CA . ASN A 1 205 ? 32.923 -18.030 -8.475 1.00 34.97 205 ASN A CA 1
ATOM 1631 C C . ASN A 1 205 ? 32.485 -17.995 -6.993 1.00 34.97 205 ASN A C 1
ATOM 1633 O O . ASN A 1 205 ? 33.336 -18.159 -6.126 1.00 34.97 205 ASN A O 1
ATOM 1637 N N . ALA A 1 206 ? 31.162 -18.022 -6.728 1.00 29.48 206 ALA A N 1
ATOM 1638 C CA . ALA A 1 206 ? 30.540 -18.933 -5.742 1.00 29.48 206 ALA A CA 1
ATOM 1639 C C . ALA A 1 206 ? 28.987 -18.883 -5.704 1.00 29.48 206 ALA A C 1
ATOM 1641 O O . ALA A 1 206 ? 28.397 -17.852 -5.414 1.00 29.48 206 ALA A O 1
ATOM 1642 N N . VAL A 1 207 ? 28.405 -20.071 -5.938 1.00 28.78 207 VAL A N 1
ATOM 1643 C CA . VAL A 1 207 ? 27.185 -20.717 -5.389 1.00 28.78 207 VAL A CA 1
ATOM 1644 C C . VAL A 1 207 ? 25.809 -20.034 -5.532 1.00 28.78 207 VAL A C 1
ATOM 1646 O O . VAL A 1 207 ? 25.484 -19.064 -4.861 1.00 28.78 207 VAL A O 1
ATOM 1649 N N . VAL A 1 208 ? 24.961 -20.662 -6.360 1.00 32.34 208 VAL A N 1
ATOM 1650 C CA . VAL A 1 208 ? 23.535 -20.360 -6.579 1.00 32.34 208 VAL A CA 1
ATOM 1651 C C . VAL A 1 208 ? 22.674 -21.287 -5.714 1.00 32.34 208 VAL A C 1
ATOM 1653 O O . VAL A 1 208 ? 22.821 -22.508 -5.787 1.00 32.34 208 VAL A O 1
ATOM 1656 N N . GLU A 1 209 ? 21.764 -20.707 -4.931 1.00 30.05 209 GLU A N 1
ATOM 1657 C CA . GLU A 1 209 ? 20.671 -21.403 -4.242 1.00 30.05 209 GLU A CA 1
ATOM 1658 C C . GLU A 1 209 ? 19.514 -21.653 -5.229 1.00 30.05 209 GLU A C 1
ATOM 1660 O O . GLU A 1 209 ? 19.112 -20.767 -5.984 1.00 30.05 209 GLU A O 1
ATOM 1665 N N . VAL A 1 210 ? 19.017 -22.891 -5.271 1.00 32.31 210 VAL A N 1
ATOM 1666 C CA . VAL A 1 210 ? 18.074 -23.394 -6.281 1.00 32.31 210 VAL A CA 1
ATOM 1667 C C . VAL A 1 210 ? 16.632 -23.056 -5.890 1.00 32.31 210 VAL A C 1
ATOM 1669 O O . VAL A 1 210 ? 16.162 -23.484 -4.839 1.00 32.31 210 VAL A O 1
ATOM 1672 N N . VAL A 1 211 ? 15.903 -22.365 -6.772 1.00 34.12 211 VAL A N 1
ATOM 1673 C CA . VAL A 1 211 ? 14.436 -22.195 -6.703 1.00 34.12 211 VAL A CA 1
ATOM 1674 C C . VAL A 1 211 ? 13.793 -23.018 -7.842 1.00 34.12 211 VAL A C 1
ATOM 1676 O O . VAL A 1 211 ? 14.393 -23.112 -8.917 1.00 34.12 211 VAL A O 1
ATOM 1679 N N . PRO A 1 212 ? 12.633 -23.681 -7.635 1.00 36.03 212 PRO A N 1
ATOM 1680 C CA . PRO A 1 212 ? 12.203 -24.813 -8.461 1.00 36.03 212 PRO A CA 1
ATOM 1681 C C . PRO A 1 212 ? 11.766 -24.419 -9.877 1.00 36.03 212 PRO A C 1
ATOM 1683 O O . PRO A 1 212 ? 11.038 -23.447 -10.071 1.00 36.03 212 PRO A O 1
ATOM 1686 N N . HIS A 1 213 ? 12.168 -25.236 -10.853 1.00 36.00 213 HIS A N 1
ATOM 1687 C CA . HIS A 1 213 ? 11.677 -25.204 -12.231 1.00 36.00 213 HIS A CA 1
ATOM 1688 C C . HIS A 1 213 ? 10.203 -25.642 -12.313 1.00 36.00 213 HIS A C 1
ATOM 1690 O O . HIS A 1 213 ? 9.851 -26.660 -11.712 1.00 36.00 213 HIS A O 1
ATOM 1696 N N . PRO A 1 214 ? 9.361 -24.987 -13.132 1.00 32.28 214 PRO A N 1
ATOM 1697 C CA . PRO A 1 214 ? 8.172 -25.632 -13.670 1.00 32.28 214 PRO A CA 1
ATOM 1698 C C . PRO A 1 214 ? 8.583 -26.717 -14.684 1.00 32.28 214 PRO A C 1
ATOM 1700 O O . PRO A 1 214 ? 9.487 -26.530 -15.501 1.00 32.28 214 PRO A O 1
ATOM 1703 N N . SER A 1 215 ? 7.939 -27.880 -14.584 1.00 30.69 215 SER A N 1
ATOM 1704 C CA . SER A 1 215 ? 8.157 -29.074 -15.406 1.00 30.69 215 SER A CA 1
ATOM 1705 C C . SER A 1 215 ? 7.959 -28.803 -16.902 1.00 30.69 215 SER A C 1
ATOM 1707 O O . SER A 1 215 ? 7.007 -28.144 -17.309 1.00 30.69 215 SER A O 1
ATOM 1709 N N . GLN A 1 216 ? 8.854 -29.359 -17.721 1.00 39.44 216 GLN A N 1
ATOM 1710 C CA . GLN A 1 216 ? 8.984 -29.136 -19.170 1.00 39.44 216 GLN A CA 1
ATOM 1711 C C . GLN A 1 216 ? 7.846 -29.699 -20.054 1.00 39.44 216 GLN A C 1
ATOM 1713 O O . GLN A 1 216 ? 7.997 -29.727 -21.273 1.00 39.44 216 GLN A O 1
ATOM 1718 N N . GLU A 1 217 ? 6.715 -30.139 -19.504 1.00 38.44 217 GLU A N 1
ATOM 1719 C CA . GLU A 1 217 ? 5.727 -30.910 -20.281 1.00 38.44 217 GLU A CA 1
ATOM 1720 C C . GLU A 1 217 ? 4.588 -30.104 -20.924 1.00 38.44 217 GLU A C 1
ATOM 1722 O O . GLU A 1 217 ? 3.846 -30.667 -21.721 1.00 38.44 217 GLU A O 1
ATOM 1727 N N . GLU A 1 218 ? 4.476 -28.788 -20.711 1.00 38.44 218 GLU A N 1
ATOM 1728 C CA . GLU A 1 218 ? 3.340 -28.017 -21.259 1.00 38.44 218 GLU A CA 1
ATOM 1729 C C . GLU A 1 218 ? 3.674 -27.005 -22.371 1.00 38.44 218 GLU A C 1
ATOM 1731 O O . GLU A 1 218 ? 2.835 -26.165 -22.690 1.00 38.44 218 GLU A O 1
ATOM 1736 N N . LEU A 1 219 ? 4.855 -27.053 -23.015 1.00 38.44 219 LEU A N 1
ATOM 1737 C CA . LEU A 1 219 ? 5.219 -26.000 -23.987 1.00 38.44 219 LEU A CA 1
ATOM 1738 C C . LEU A 1 219 ? 5.605 -26.387 -25.421 1.00 38.44 219 LEU A C 1
ATOM 1740 O O . LEU A 1 219 ? 6.014 -25.501 -26.168 1.00 38.44 219 LEU A O 1
ATOM 1744 N N . ASN A 1 220 ? 5.426 -27.631 -25.865 1.00 39.12 220 ASN A N 1
ATOM 1745 C CA . ASN A 1 220 ? 5.783 -28.009 -27.240 1.00 39.12 220 ASN A CA 1
ATOM 1746 C C . ASN A 1 220 ? 4.592 -28.549 -28.042 1.00 39.12 220 ASN A C 1
ATOM 1748 O O . ASN A 1 220 ? 4.594 -29.694 -28.479 1.00 39.12 220 ASN A O 1
ATOM 1752 N N . THR A 1 221 ? 3.595 -27.703 -28.311 1.00 33.28 221 THR A N 1
ATOM 1753 C CA . THR A 1 221 ? 2.553 -28.003 -29.319 1.00 33.28 221 THR A CA 1
ATOM 1754 C C . THR A 1 221 ? 3.020 -27.721 -30.756 1.00 33.28 221 THR A C 1
ATOM 1756 O O . THR A 1 221 ? 2.285 -27.957 -31.710 1.00 33.28 221 THR A O 1
ATOM 1759 N N . TYR A 1 222 ? 4.255 -27.247 -30.945 1.00 40.00 222 TYR A N 1
ATOM 1760 C CA . TYR A 1 222 ? 4.839 -27.007 -32.262 1.00 40.00 222 TYR A CA 1
ATOM 1761 C C . TYR A 1 222 ? 6.164 -27.765 -32.363 1.00 40.00 222 TYR A C 1
ATOM 1763 O O . TYR A 1 222 ? 7.161 -27.357 -31.769 1.00 40.00 222 TYR A O 1
ATOM 1771 N N . SER A 1 223 ? 6.190 -28.878 -33.103 1.00 38.09 223 SER A N 1
ATOM 1772 C CA . SER A 1 223 ? 7.432 -29.571 -33.471 1.00 38.09 223 SER A CA 1
ATOM 1773 C C . SER A 1 223 ? 8.262 -28.686 -34.400 1.00 38.09 223 SER A C 1
ATOM 1775 O O . SER A 1 223 ? 8.231 -28.838 -35.621 1.00 38.09 223 SER A O 1
ATOM 1777 N N . VAL A 1 224 ? 9.008 -27.742 -33.827 1.00 55.62 224 VAL A N 1
ATOM 1778 C CA . VAL A 1 224 ? 10.027 -26.991 -34.559 1.00 55.62 224 VAL A CA 1
ATOM 1779 C C . VAL A 1 224 ? 11.045 -28.010 -35.061 1.00 55.62 224 VAL A C 1
ATOM 1781 O O . VAL A 1 224 ? 11.673 -28.706 -34.266 1.00 55.62 224 VAL A O 1
ATOM 1784 N N . HIS A 1 225 ? 11.165 -28.150 -36.380 1.00 53.44 225 HIS A N 1
ATOM 1785 C CA . HIS A 1 225 ? 12.183 -29.003 -36.981 1.00 53.44 225 HIS A CA 1
ATOM 1786 C C . HIS A 1 225 ? 13.553 -28.420 -36.633 1.00 53.44 225 HIS A C 1
ATOM 1788 O O . HIS A 1 225 ? 13.937 -27.357 -37.116 1.00 53.44 225 HIS A O 1
ATOM 1794 N N . THR A 1 226 ? 14.261 -29.088 -35.729 1.00 62.03 226 THR A N 1
ATOM 1795 C CA . THR A 1 226 ? 15.575 -28.665 -35.235 1.00 62.03 226 THR A CA 1
ATOM 1796 C C . THR A 1 226 ? 16.717 -29.192 -36.090 1.00 62.03 226 THR A C 1
ATOM 1798 O O . THR A 1 226 ? 17.856 -28.811 -35.847 1.00 62.03 226 THR A O 1
ATOM 1801 N N . GLU A 1 227 ? 16.441 -30.028 -37.091 1.00 76.12 227 GLU A N 1
ATOM 1802 C CA . GLU A 1 227 ? 17.439 -30.583 -38.004 1.00 76.12 227 GLU A CA 1
ATOM 1803 C C . GLU A 1 227 ? 17.107 -30.173 -39.443 1.00 76.12 227 GLU A C 1
ATOM 1805 O O . GLU A 1 227 ? 16.027 -30.468 -39.955 1.00 76.12 227 GLU A O 1
ATOM 1810 N N . VAL A 1 228 ? 18.039 -29.470 -40.090 1.00 77.50 228 VAL A N 1
ATOM 1811 C CA . VAL A 1 228 ? 17.964 -29.091 -41.505 1.00 77.50 228 VAL A CA 1
ATOM 1812 C C . VAL A 1 228 ? 19.064 -29.834 -42.251 1.00 77.50 228 VAL A C 1
ATOM 1814 O O . VAL A 1 228 ? 20.246 -29.650 -41.961 1.00 77.50 228 VAL A O 1
ATOM 1817 N N . PHE A 1 229 ? 18.672 -30.673 -43.206 1.00 81.25 229 PHE A N 1
ATOM 1818 C CA . PHE A 1 229 ? 19.592 -31.409 -44.070 1.00 81.25 229 PHE A CA 1
ATOM 1819 C C . PHE A 1 229 ? 19.837 -30.618 -45.351 1.00 81.25 229 PHE A C 1
ATOM 1821 O O . PHE A 1 229 ? 18.890 -30.228 -46.037 1.00 81.25 229 PHE A O 1
ATOM 1828 N N . PHE A 1 230 ? 21.102 -30.397 -45.683 1.00 81.69 230 PHE A N 1
ATOM 1829 C CA . PHE A 1 230 ? 21.505 -29.754 -46.923 1.00 81.69 230 PHE A CA 1
ATOM 1830 C C . PHE A 1 230 ? 21.842 -30.788 -47.998 1.00 81.69 230 PHE A C 1
ATOM 1832 O O . PHE A 1 230 ? 22.163 -31.944 -47.723 1.00 81.69 230 PHE A O 1
ATOM 1839 N N . SER A 1 231 ? 21.774 -30.355 -49.257 1.00 82.75 231 SER A N 1
ATOM 1840 C CA . SER A 1 231 ? 22.037 -31.193 -50.432 1.00 82.75 231 SER A CA 1
ATOM 1841 C C . SER A 1 231 ? 23.482 -31.693 -50.532 1.00 82.75 231 SER A C 1
ATOM 1843 O O . SER A 1 231 ? 23.743 -32.646 -51.258 1.00 82.75 231 SER A O 1
ATOM 1845 N N . ASP A 1 232 ? 24.416 -31.063 -49.819 1.00 86.38 232 ASP A N 1
ATOM 1846 C CA . ASP A 1 232 ? 25.815 -31.491 -49.703 1.00 86.38 232 ASP A CA 1
ATOM 1847 C C . ASP A 1 232 ? 26.029 -32.574 -48.625 1.00 86.38 232 ASP A C 1
ATOM 1849 O O . ASP A 1 232 ? 27.157 -33.009 -48.395 1.00 86.38 232 ASP A O 1
ATOM 1853 N N . GLY A 1 233 ? 24.952 -33.020 -47.969 1.00 77.31 233 GLY A N 1
ATOM 1854 C CA . GLY A 1 233 ? 24.984 -34.010 -46.895 1.00 77.31 233 GLY A CA 1
ATOM 1855 C C . GLY A 1 233 ? 25.286 -33.426 -45.514 1.00 77.31 233 GLY A C 1
ATOM 1856 O O . GLY A 1 233 ? 25.335 -34.180 -44.542 1.00 77.31 233 GLY A O 1
ATOM 1857 N N . SER A 1 234 ? 25.469 -32.107 -45.390 1.00 81.94 234 SER A N 1
ATOM 1858 C CA . SER A 1 234 ? 25.628 -31.460 -44.090 1.00 81.94 234 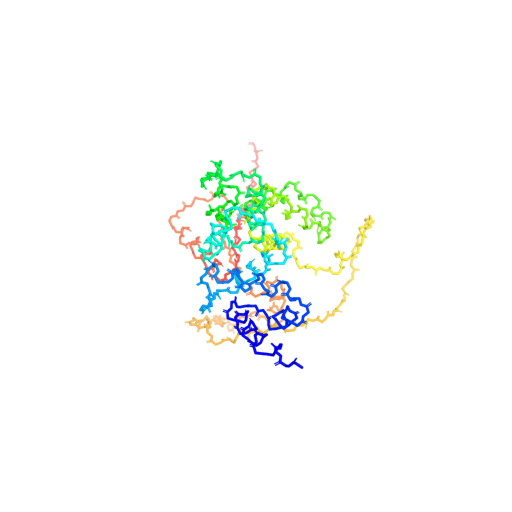SER A CA 1
ATOM 1859 C C . SER A 1 234 ? 24.286 -31.342 -43.354 1.00 81.94 234 SER A C 1
ATOM 1861 O O . SER A 1 234 ? 23.222 -31.195 -43.955 1.00 81.94 234 SER A O 1
ATOM 1863 N N . MET A 1 235 ? 24.328 -31.435 -42.023 1.00 79.88 235 MET A N 1
ATOM 1864 C CA . MET A 1 235 ? 23.153 -31.330 -41.157 1.00 79.88 235 MET A CA 1
ATOM 1865 C C . MET A 1 235 ? 23.341 -30.163 -40.189 1.00 79.88 235 MET A C 1
ATOM 1867 O O . MET A 1 235 ? 24.249 -30.179 -39.356 1.00 79.88 235 MET A O 1
ATOM 1871 N N . LEU A 1 236 ? 22.461 -29.164 -40.266 1.00 75.56 236 LEU A N 1
ATOM 1872 C CA . LEU A 1 236 ? 22.392 -28.081 -39.291 1.00 75.56 236 LEU A CA 1
ATOM 1873 C C . LEU A 1 236 ? 21.406 -28.450 -38.191 1.00 75.56 236 LEU A C 1
ATOM 1875 O O . LEU A 1 236 ? 20.202 -28.551 -38.421 1.00 75.56 236 LEU A O 1
ATOM 1879 N N . ARG A 1 237 ? 21.932 -28.602 -36.976 1.00 73.69 237 ARG A N 1
ATOM 1880 C CA . ARG A 1 237 ? 21.118 -28.662 -35.765 1.00 73.69 237 ARG A CA 1
ATOM 1881 C C . ARG A 1 237 ? 20.877 -27.252 -35.246 1.00 73.69 237 ARG A C 1
ATOM 1883 O O . ARG A 1 237 ? 21.769 -26.643 -34.661 1.00 73.69 237 ARG A O 1
ATOM 1890 N N . CYS A 1 238 ? 19.661 -26.749 -35.423 1.00 67.00 238 CYS A N 1
ATOM 1891 C CA . CYS A 1 238 ? 19.171 -25.493 -34.858 1.00 67.00 238 CYS A CA 1
ATOM 1892 C C . CYS A 1 238 ? 18.863 -25.653 -33.358 1.00 67.00 238 CYS A C 1
ATOM 1894 O O . CYS A 1 238 ? 17.761 -25.369 -32.895 1.00 67.00 238 CYS A O 1
ATOM 1896 N N . SER A 1 239 ? 19.834 -26.147 -32.591 1.00 73.75 239 SER A N 1
ATOM 1897 C CA . SER A 1 239 ? 19.769 -26.250 -31.136 1.00 73.75 239 SER A CA 1
ATOM 1898 C C . SER A 1 239 ? 21.007 -25.599 -30.539 1.00 73.75 239 SER A C 1
ATOM 1900 O O . SER A 1 239 ? 22.130 -25.978 -30.875 1.00 73.75 239 SER A O 1
ATOM 1902 N N . ASN A 1 240 ? 20.811 -24.641 -29.637 1.00 79.50 240 ASN A N 1
ATOM 1903 C CA . ASN A 1 240 ? 21.916 -24.075 -28.872 1.00 79.50 240 ASN A CA 1
ATOM 1904 C C . ASN A 1 240 ? 22.531 -25.155 -27.969 1.00 79.50 240 ASN A C 1
ATOM 1906 O O . ASN A 1 240 ? 21.828 -26.031 -27.461 1.00 79.50 240 ASN A O 1
ATOM 1910 N N . THR A 1 241 ? 23.844 -25.093 -27.753 1.00 83.25 241 THR A N 1
ATOM 1911 C CA . THR A 1 241 ? 24.513 -25.986 -26.800 1.00 83.25 241 THR A CA 1
ATOM 1912 C C . THR A 1 241 ? 24.014 -25.719 -25.378 1.00 83.25 241 THR A C 1
ATOM 1914 O O . THR A 1 241 ? 23.593 -24.606 -25.053 1.00 83.25 241 THR A O 1
ATOM 1917 N N . LYS A 1 242 ? 24.087 -26.734 -24.504 1.00 82.12 242 LYS A N 1
ATOM 1918 C CA . LYS A 1 242 ? 23.669 -26.614 -23.094 1.00 82.12 242 LYS A CA 1
ATOM 1919 C C . LYS A 1 242 ? 24.364 -25.451 -22.383 1.00 82.12 242 LYS A C 1
ATOM 1921 O O . LYS A 1 242 ? 23.711 -24.679 -21.701 1.00 82.12 242 LYS A O 1
ATOM 1926 N N . GLU A 1 243 ? 25.655 -25.258 -22.637 1.00 84.81 243 GLU A N 1
ATOM 1927 C CA . GLU A 1 243 ? 26.439 -24.159 -22.059 1.00 84.81 243 GLU A CA 1
ATOM 1928 C C . GLU A 1 243 ? 25.919 -22.770 -22.467 1.00 84.81 243 GLU A C 1
ATOM 1930 O O . GLU A 1 243 ? 25.848 -21.856 -21.643 1.00 84.81 243 GLU A O 1
ATOM 1935 N N . VAL A 1 244 ? 25.525 -22.600 -23.736 1.00 83.50 244 VAL A N 1
ATOM 1936 C CA . VAL A 1 244 ? 24.958 -21.340 -24.242 1.00 83.50 244 VAL A CA 1
ATOM 1937 C C . VAL A 1 244 ? 23.566 -21.104 -23.659 1.00 83.50 244 VAL A C 1
ATOM 1939 O O . VAL A 1 244 ? 23.245 -19.970 -23.306 1.00 83.50 244 VAL A O 1
ATOM 1942 N N . LEU A 1 245 ? 22.765 -22.161 -23.508 1.00 83.38 245 LEU A N 1
ATOM 1943 C CA . LEU A 1 245 ? 21.451 -22.091 -22.868 1.00 83.38 245 LEU A CA 1
ATOM 1944 C C . LEU A 1 245 ? 21.558 -21.739 -21.382 1.00 83.38 245 LEU A C 1
ATOM 1946 O O . LEU A 1 245 ? 20.843 -20.852 -20.932 1.00 83.38 245 LEU A O 1
ATOM 1950 N N . ASP A 1 246 ? 22.492 -22.337 -20.644 1.00 84.19 246 ASP A N 1
ATOM 1951 C CA . ASP A 1 246 ? 22.721 -22.021 -19.231 1.00 84.19 246 ASP A CA 1
ATOM 1952 C C . ASP A 1 246 ? 23.179 -20.571 -19.052 1.00 84.19 246 ASP A C 1
ATOM 1954 O O . ASP A 1 246 ? 22.711 -19.864 -18.159 1.00 84.19 246 ASP A O 1
ATOM 1958 N N . LYS A 1 247 ? 24.071 -20.088 -19.927 1.00 90.12 247 LYS A N 1
ATOM 1959 C CA . LYS A 1 247 ? 24.484 -18.678 -19.931 1.00 90.12 247 LYS A CA 1
ATOM 1960 C C . LYS A 1 247 ? 23.313 -17.750 -20.261 1.00 90.12 247 LYS A C 1
ATOM 1962 O O . LYS A 1 247 ? 23.178 -16.697 -19.641 1.00 90.12 247 LYS A O 1
ATOM 1967 N N . HIS A 1 248 ? 22.471 -18.133 -21.218 1.00 86.06 248 HIS A N 1
ATOM 1968 C CA . HIS A 1 248 ? 21.278 -17.378 -21.582 1.00 86.06 248 HIS A CA 1
ATOM 1969 C C . HIS A 1 248 ? 20.272 -17.321 -20.429 1.00 86.06 248 HIS A C 1
ATOM 1971 O O . HIS A 1 248 ? 19.813 -16.233 -20.094 1.00 86.06 248 HIS A O 1
ATOM 1977 N N . LEU A 1 249 ? 19.984 -18.450 -19.778 1.00 87.38 249 LEU A N 1
ATOM 1978 C CA . LEU A 1 249 ? 19.087 -18.542 -18.623 1.00 87.38 249 LEU A CA 1
ATOM 1979 C C . LEU A 1 249 ? 19.579 -17.690 -17.454 1.00 87.38 249 LEU A C 1
ATOM 1981 O O . LEU A 1 249 ? 18.789 -16.953 -16.874 1.00 87.38 249 LEU A O 1
ATOM 1985 N N . LYS A 1 250 ? 20.887 -17.719 -17.166 1.00 88.25 250 LYS A N 1
ATOM 1986 C CA . LYS A 1 250 ? 21.502 -16.851 -16.150 1.00 88.25 250 LYS A CA 1
ATOM 1987 C C . LYS A 1 250 ? 21.316 -15.365 -16.460 1.00 88.25 250 LYS A C 1
ATOM 1989 O O . LYS A 1 250 ? 21.065 -14.594 -15.551 1.00 88.25 250 LYS A O 1
ATOM 1994 N N . MET A 1 251 ? 21.420 -14.962 -17.727 1.00 82.44 251 MET A N 1
ATOM 1995 C CA . MET A 1 251 ? 21.290 -13.553 -18.122 1.00 82.44 251 MET A CA 1
ATOM 1996 C C . MET A 1 251 ? 19.832 -13.072 -18.198 1.00 82.44 251 MET A C 1
ATOM 1998 O O . MET A 1 251 ? 19.547 -11.903 -17.967 1.00 82.44 251 MET A O 1
ATOM 2002 N N . THR A 1 252 ? 18.910 -13.953 -18.584 1.00 85.94 252 THR A N 1
ATOM 2003 C CA . THR A 1 252 ? 17.503 -13.612 -18.863 1.00 85.94 252 THR A CA 1
ATOM 2004 C C . THR A 1 252 ? 16.558 -13.925 -17.710 1.00 85.94 252 THR A C 1
ATOM 2006 O O . THR A 1 252 ? 15.395 -13.522 -17.743 1.00 85.94 252 THR A O 1
ATOM 2009 N N . GLY A 1 253 ? 17.012 -14.687 -16.712 1.00 87.44 253 GLY A N 1
ATOM 2010 C CA . GLY A 1 253 ? 16.172 -15.157 -15.612 1.00 87.44 253 GLY A CA 1
ATOM 2011 C C . GLY A 1 253 ? 14.988 -16.014 -16.074 1.00 87.44 253 GLY A C 1
ATOM 2012 O O . GLY A 1 253 ? 13.980 -16.081 -15.378 1.00 87.44 253 GLY A O 1
ATOM 2013 N N . GLY A 1 254 ? 15.061 -16.609 -17.273 1.00 85.38 254 GLY A N 1
ATOM 2014 C CA . GLY A 1 254 ? 13.969 -17.389 -17.868 1.00 85.38 254 GLY A CA 1
ATOM 2015 C C . GLY A 1 254 ? 12.791 -16.563 -18.403 1.00 85.38 254 GLY A C 1
ATOM 2016 O O . GLY A 1 254 ? 11.786 -17.142 -18.810 1.00 85.38 254 GLY A O 1
ATOM 2017 N N . LYS A 1 255 ? 12.892 -15.227 -18.428 1.00 87.06 255 LYS A N 1
ATOM 2018 C CA . LYS A 1 255 ? 11.858 -14.356 -19.005 1.00 87.06 255 LYS A CA 1
ATOM 2019 C C . LYS A 1 255 ? 11.878 -14.413 -20.535 1.00 87.06 255 LYS A C 1
ATOM 2021 O O . LYS A 1 255 ? 12.919 -14.632 -21.153 1.00 87.06 255 LYS A O 1
ATOM 2026 N N . VAL A 1 256 ? 10.721 -14.186 -21.159 1.00 88.56 256 VAL A N 1
ATOM 2027 C CA . VAL A 1 256 ? 10.601 -14.133 -22.625 1.00 88.56 256 VAL A CA 1
ATOM 2028 C C . VAL A 1 256 ? 11.088 -12.779 -23.137 1.00 88.56 256 VAL A C 1
ATOM 2030 O O . VAL A 1 256 ? 10.667 -11.737 -22.644 1.00 88.56 256 VAL A O 1
ATOM 2033 N N . TYR A 1 257 ? 11.948 -12.788 -24.153 1.00 90.19 257 TYR A N 1
ATOM 2034 C CA . TYR A 1 257 ? 12.426 -11.571 -24.806 1.00 90.19 257 TYR A CA 1
ATOM 2035 C C . TYR A 1 257 ? 12.092 -11.607 -26.296 1.00 90.19 257 TYR A C 1
ATOM 2037 O O . TYR A 1 257 ? 12.574 -12.475 -27.025 1.00 90.19 257 TYR A O 1
ATOM 2045 N N . THR A 1 258 ? 11.282 -10.655 -26.753 1.00 93.19 258 THR A N 1
ATOM 2046 C CA . THR A 1 258 ? 10.940 -10.458 -28.170 1.00 93.19 258 THR A CA 1
ATOM 2047 C C . THR A 1 258 ? 11.577 -9.172 -28.696 1.00 93.19 258 THR A C 1
ATOM 2049 O O . THR A 1 258 ? 12.137 -8.367 -27.943 1.00 93.19 258 THR A O 1
ATOM 2052 N N . ARG A 1 259 ? 11.554 -8.975 -30.016 1.00 92.19 259 ARG A N 1
ATOM 2053 C CA . ARG A 1 259 ? 12.023 -7.727 -30.623 1.00 92.19 259 ARG A CA 1
ATOM 2054 C C . ARG A 1 259 ? 11.171 -7.365 -31.825 1.00 92.19 259 ARG A C 1
ATOM 2056 O O . ARG A 1 259 ? 10.947 -8.222 -32.672 1.00 92.19 259 ARG A O 1
ATOM 2063 N N . LEU A 1 260 ? 10.838 -6.086 -31.949 1.00 90.44 260 LEU A N 1
ATOM 2064 C CA . LEU A 1 260 ? 10.297 -5.520 -33.177 1.00 90.44 260 LEU A CA 1
ATOM 2065 C C . LEU A 1 260 ? 11.401 -4.704 -33.863 1.00 90.44 260 LEU A C 1
ATOM 2067 O O . LEU A 1 260 ? 11.855 -3.713 -33.282 1.00 90.44 260 LEU A O 1
ATOM 2071 N N . PRO A 1 261 ? 11.863 -5.101 -35.063 1.00 88.31 261 PRO A N 1
ATOM 2072 C CA . PRO A 1 261 ? 12.941 -4.406 -35.748 1.00 88.31 261 PRO A CA 1
ATOM 2073 C C . PRO A 1 261 ? 12.466 -3.576 -36.954 1.00 88.31 261 PRO A C 1
ATOM 2075 O O . PRO A 1 261 ? 12.683 -4.004 -38.089 1.00 88.31 261 PRO A O 1
ATOM 2078 N N . PRO A 1 262 ? 11.824 -2.407 -36.758 1.00 85.31 262 PRO A N 1
ATOM 2079 C CA . PRO A 1 262 ? 11.420 -1.568 -37.877 1.00 85.31 262 PRO A CA 1
ATOM 2080 C C . PRO A 1 262 ? 12.634 -0.892 -38.521 1.00 85.31 262 PRO A C 1
ATOM 2082 O O . PRO A 1 262 ? 13.640 -0.596 -37.863 1.00 85.31 262 PRO A O 1
ATOM 2085 N N . GLU A 1 263 ? 12.517 -0.595 -39.810 1.00 84.06 263 GLU A N 1
ATOM 2086 C CA . GLU A 1 263 ? 13.434 0.336 -40.456 1.00 84.06 263 GLU A CA 1
ATOM 2087 C C . GLU A 1 263 ? 13.146 1.762 -39.963 1.00 84.06 263 GLU A C 1
ATOM 2089 O O . GLU A 1 263 ? 11.981 2.161 -39.916 1.00 84.06 263 GLU A O 1
ATOM 2094 N N . PRO A 1 264 ? 14.172 2.555 -39.611 1.00 76.88 264 PRO A N 1
ATOM 2095 C CA . PRO A 1 264 ? 13.989 3.884 -39.031 1.00 76.88 264 PRO A CA 1
ATOM 2096 C C . PRO A 1 264 ? 13.280 4.858 -39.981 1.00 76.88 264 PRO A C 1
ATOM 2098 O O . PRO A 1 264 ? 12.553 5.729 -39.520 1.00 76.88 264 PRO A O 1
ATOM 2101 N N . ASN A 1 265 ? 13.458 4.679 -41.294 1.00 79.75 265 ASN A N 1
ATOM 2102 C CA . ASN A 1 265 ? 12.804 5.479 -42.335 1.00 79.75 265 ASN A CA 1
ATOM 2103 C C . ASN A 1 265 ? 11.657 4.722 -43.032 1.00 79.75 265 ASN A C 1
ATOM 2105 O O . ASN A 1 265 ? 11.123 5.198 -44.031 1.00 79.75 265 ASN A O 1
ATOM 2109 N N . GLY A 1 266 ? 11.312 3.523 -42.554 1.00 79.56 266 GLY A N 1
ATOM 2110 C CA . GLY A 1 266 ? 10.270 2.695 -43.150 1.00 79.56 266 GLY A CA 1
ATOM 2111 C C . GLY A 1 266 ? 8.875 3.182 -42.767 1.00 79.56 266 GLY A C 1
ATOM 2112 O O . GLY A 1 266 ? 8.625 3.568 -41.625 1.00 79.56 266 GLY A O 1
ATOM 2113 N N . TYR A 1 267 ? 7.935 3.127 -43.710 1.00 84.00 267 TYR A N 1
ATOM 2114 C CA . TYR A 1 267 ? 6.536 3.443 -43.428 1.00 84.00 267 TYR A CA 1
ATOM 2115 C C . TYR A 1 267 ? 5.812 2.227 -42.859 1.00 84.00 267 TYR A C 1
ATOM 2117 O O . TYR A 1 267 ? 5.752 1.157 -43.473 1.00 84.00 267 TYR A O 1
ATOM 2125 N N . LEU A 1 268 ? 5.211 2.411 -41.685 1.00 87.88 268 LEU A N 1
ATOM 2126 C CA . LEU A 1 268 ? 4.361 1.395 -41.087 1.00 87.88 268 LEU A CA 1
ATOM 2127 C C . LEU A 1 268 ? 3.090 1.218 -41.928 1.00 87.88 268 LEU A C 1
ATOM 2129 O O . LEU A 1 268 ? 2.456 2.173 -42.366 1.00 87.88 268 LEU A O 1
ATOM 2133 N N . HIS A 1 269 ? 2.704 -0.035 -42.117 1.00 89.94 269 HIS A N 1
ATOM 2134 C CA . HIS A 1 269 ? 1.491 -0.450 -42.820 1.00 89.94 269 HIS A CA 1
ATOM 2135 C C . HIS A 1 269 ? 0.803 -1.550 -42.007 1.00 89.94 269 HIS A C 1
ATOM 2137 O O . HIS A 1 269 ? 1.359 -2.037 -41.025 1.00 89.94 269 HIS A O 1
ATOM 2143 N N . ILE A 1 270 ? -0.383 -2.001 -42.421 1.00 92.38 270 ILE A N 1
ATOM 2144 C CA . ILE A 1 270 ? -1.204 -2.943 -41.635 1.00 92.38 270 ILE A CA 1
ATOM 2145 C C . ILE A 1 270 ? -0.495 -4.261 -41.262 1.00 92.38 270 ILE A C 1
ATOM 2147 O O . ILE A 1 270 ? -0.771 -4.847 -40.220 1.00 92.38 270 ILE 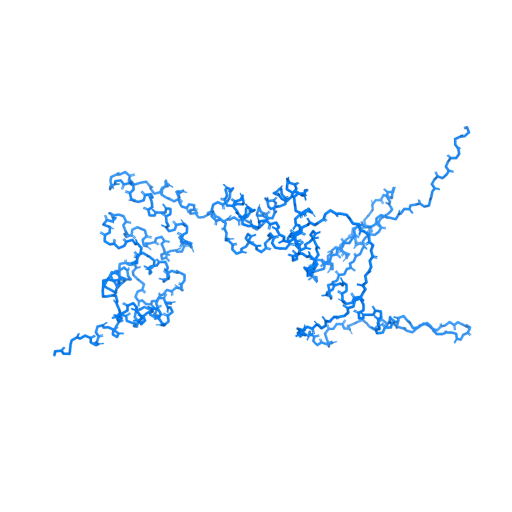A O 1
ATOM 2151 N N . GLY A 1 271 ? 0.477 -4.708 -42.061 1.00 89.88 271 GLY A N 1
ATOM 2152 C CA . GLY A 1 271 ? 1.300 -5.879 -41.739 1.00 89.88 271 GLY A CA 1
ATOM 2153 C C . GLY A 1 271 ? 2.151 -5.677 -40.481 1.00 89.88 271 GLY A C 1
ATOM 2154 O O . GLY A 1 271 ? 2.301 -6.603 -39.688 1.00 89.88 271 GLY A O 1
ATOM 2155 N N . HIS A 1 272 ? 2.616 -4.449 -40.237 1.00 91.50 272 HIS A N 1
ATOM 2156 C CA . HIS A 1 272 ? 3.342 -4.097 -39.019 1.00 91.50 272 HIS A CA 1
ATOM 2157 C C . HIS A 1 272 ? 2.456 -4.168 -37.775 1.00 91.50 272 HIS A C 1
ATOM 2159 O O . HIS A 1 272 ? 2.956 -4.522 -36.714 1.00 91.50 272 HIS A O 1
ATOM 2165 N N . ALA A 1 273 ? 1.146 -3.919 -37.896 1.00 90.81 273 ALA A N 1
ATOM 2166 C CA . ALA A 1 273 ? 0.227 -4.076 -36.770 1.00 90.81 273 ALA A CA 1
ATOM 2167 C C . ALA A 1 273 ? 0.196 -5.531 -36.273 1.00 90.81 273 ALA A C 1
ATOM 2169 O O . ALA A 1 273 ? 0.209 -5.770 -35.068 1.00 90.81 273 ALA A O 1
ATOM 2170 N N . LYS A 1 274 ? 0.242 -6.512 -37.188 1.00 92.25 274 LYS A N 1
ATOM 2171 C CA . LYS A 1 274 ? 0.344 -7.933 -36.820 1.00 92.25 274 LYS A CA 1
ATOM 2172 C C . LYS A 1 274 ? 1.677 -8.250 -36.136 1.00 92.25 274 LYS A C 1
ATOM 2174 O O . LYS A 1 274 ? 1.672 -8.947 -35.128 1.00 92.25 274 LYS A O 1
ATOM 2179 N N . ALA A 1 275 ? 2.793 -7.738 -36.658 1.00 89.94 275 ALA A N 1
ATOM 2180 C CA . ALA A 1 275 ? 4.108 -7.933 -36.043 1.00 89.94 275 ALA A CA 1
ATOM 2181 C C . ALA A 1 275 ? 4.162 -7.330 -34.628 1.00 89.94 275 ALA A C 1
ATOM 2183 O O . ALA A 1 275 ? 4.504 -8.022 -33.678 1.00 89.94 275 ALA A O 1
ATOM 2184 N N . MET A 1 276 ? 3.691 -6.089 -34.465 1.00 91.06 276 MET A N 1
ATOM 2185 C CA . MET A 1 276 ? 3.566 -5.426 -33.163 1.00 91.06 276 MET A CA 1
ATOM 2186 C C . MET A 1 276 ? 2.709 -6.233 -32.190 1.00 91.06 276 MET A C 1
ATOM 2188 O O . MET A 1 276 ? 3.114 -6.450 -31.051 1.00 91.06 276 MET A O 1
ATOM 2192 N N . PHE A 1 277 ? 1.537 -6.692 -32.634 1.00 92.06 277 PHE A N 1
ATOM 2193 C CA . PHE A 1 277 ? 0.633 -7.467 -31.791 1.00 92.06 277 PHE A CA 1
ATOM 2194 C C . PHE A 1 277 ? 1.280 -8.766 -31.304 1.00 92.06 277 PHE A C 1
ATOM 2196 O O . PHE A 1 277 ? 1.153 -9.105 -30.133 1.00 92.06 277 PHE A O 1
ATOM 2203 N N . VAL A 1 278 ? 2.005 -9.471 -32.173 1.00 91.75 278 VAL A N 1
ATOM 2204 C CA . VAL A 1 278 ? 2.697 -10.710 -31.801 1.00 91.75 278 VAL A CA 1
ATOM 2205 C C . VAL A 1 278 ? 3.871 -10.423 -30.866 1.00 91.75 278 VAL A C 1
ATOM 2207 O O . VAL A 1 278 ? 3.938 -11.011 -29.791 1.00 91.75 278 VAL A O 1
ATOM 2210 N N . ASP A 1 279 ? 4.769 -9.509 -31.232 1.00 91.12 279 ASP A N 1
ATOM 2211 C CA . ASP A 1 279 ? 6.009 -9.285 -30.486 1.00 91.12 279 ASP A CA 1
ATOM 2212 C C . ASP A 1 279 ? 5.745 -8.666 -29.107 1.00 91.12 279 ASP A C 1
ATOM 2214 O O . ASP A 1 279 ? 6.226 -9.181 -28.094 1.00 91.12 279 ASP A O 1
ATOM 2218 N N . PHE A 1 280 ? 4.947 -7.594 -29.039 1.00 91.44 280 PHE A N 1
ATOM 2219 C CA . PHE A 1 280 ? 4.601 -6.958 -27.765 1.00 91.44 280 PHE A CA 1
ATOM 2220 C C . PHE A 1 280 ? 3.571 -7.769 -26.977 1.00 91.44 280 PHE A C 1
ATOM 2222 O O . PHE A 1 280 ? 3.669 -7.850 -25.752 1.00 91.44 280 PHE A O 1
ATOM 2229 N N . GLY A 1 281 ? 2.599 -8.386 -27.657 1.00 89.62 281 GLY A N 1
ATOM 2230 C CA . GLY A 1 281 ? 1.559 -9.185 -27.010 1.00 89.62 281 GLY A CA 1
ATOM 2231 C C . GLY A 1 281 ? 2.124 -10.425 -26.327 1.00 89.62 281 GLY A C 1
ATOM 2232 O O . GLY A 1 281 ? 1.832 -10.648 -25.155 1.00 89.62 281 GLY A O 1
ATOM 2233 N N . LEU A 1 282 ? 3.002 -11.173 -27.004 1.00 87.31 282 LEU A N 1
ATOM 2234 C CA . LEU A 1 282 ? 3.629 -12.369 -26.435 1.00 87.31 282 LEU A CA 1
ATOM 2235 C C . LEU A 1 282 ? 4.523 -12.035 -25.234 1.00 87.31 282 LEU A C 1
ATOM 2237 O O . LEU A 1 282 ? 4.508 -12.757 -24.237 1.00 87.31 282 LEU A O 1
ATOM 2241 N N . ALA A 1 283 ? 5.285 -10.938 -25.309 1.00 89.56 283 ALA A N 1
ATOM 2242 C CA . ALA A 1 283 ? 6.076 -10.466 -24.176 1.00 89.56 283 ALA A CA 1
ATOM 2243 C C . ALA A 1 283 ? 5.174 -10.114 -22.985 1.00 89.56 283 ALA A C 1
ATOM 2245 O O . ALA A 1 283 ? 5.421 -10.585 -21.878 1.00 89.56 283 ALA A O 1
ATOM 2246 N N . LYS A 1 284 ? 4.088 -9.364 -23.213 1.00 87.31 284 LYS A N 1
ATOM 2247 C CA . LYS A 1 284 ? 3.139 -8.987 -22.158 1.00 87.31 284 LYS A CA 1
ATOM 2248 C C . LYS A 1 284 ? 2.467 -10.201 -21.512 1.00 87.31 284 LYS A C 1
ATOM 2250 O O . LYS A 1 284 ? 2.403 -10.275 -20.290 1.00 87.31 284 LYS A O 1
ATOM 2255 N N . GLU A 1 285 ? 1.984 -11.151 -22.312 1.00 88.69 285 GLU A N 1
ATOM 2256 C CA . GLU A 1 285 ? 1.292 -12.351 -21.822 1.00 88.69 285 GLU A CA 1
ATOM 2257 C C . GLU A 1 285 ? 2.207 -13.235 -20.965 1.00 88.69 285 GLU A C 1
ATOM 2259 O O . GLU A 1 285 ? 1.766 -13.815 -19.975 1.00 88.69 285 GLU A O 1
ATOM 2264 N N . ARG A 1 286 ? 3.498 -13.308 -21.308 1.00 85.62 286 ARG A N 1
ATOM 2265 C CA . ARG A 1 286 ? 4.474 -14.166 -20.620 1.00 85.62 286 ARG A CA 1
ATOM 2266 C C . ARG A 1 286 ? 5.344 -13.443 -19.591 1.00 85.62 286 ARG A C 1
ATOM 2268 O O . ARG A 1 286 ? 6.358 -13.997 -19.173 1.00 85.62 286 ARG A O 1
ATOM 2275 N N . GLY A 1 287 ? 4.978 -12.221 -19.191 1.00 85.50 287 GLY A N 1
ATOM 2276 C CA . GLY A 1 287 ? 5.738 -11.431 -18.208 1.00 85.50 287 GLY A CA 1
ATOM 2277 C C . GLY A 1 287 ? 7.175 -11.115 -18.648 1.00 85.50 287 GLY A C 1
ATOM 2278 O O . GLY A 1 287 ? 8.087 -11.035 -17.825 1.00 85.50 287 GLY A O 1
ATOM 2279 N N . GLY A 1 288 ? 7.382 -11.020 -19.959 1.00 90.25 288 GLY A N 1
ATOM 2280 C CA . GLY A 1 288 ? 8.646 -10.749 -20.625 1.00 90.25 288 GLY A CA 1
ATOM 2281 C C . GLY A 1 288 ? 8.778 -9.307 -21.119 1.00 90.25 288 GLY A C 1
ATOM 2282 O O . GLY A 1 288 ? 7.963 -8.443 -20.805 1.00 90.25 288 GLY A O 1
ATOM 2283 N N . TYR A 1 289 ? 9.796 -9.052 -21.943 1.00 89.88 289 TYR A N 1
ATOM 2284 C CA . TYR A 1 289 ? 10.081 -7.727 -22.506 1.00 89.88 289 TYR A CA 1
ATOM 2285 C C . TYR A 1 289 ? 10.168 -7.772 -24.035 1.00 89.88 289 TYR A C 1
ATOM 2287 O O . TYR A 1 289 ? 10.675 -8.734 -24.612 1.00 89.88 289 TYR A O 1
ATOM 2295 N N . CYS A 1 290 ? 9.706 -6.709 -24.696 1.00 93.06 290 CYS A N 1
ATOM 2296 C CA . CYS A 1 290 ? 9.854 -6.517 -26.138 1.00 93.06 290 CYS A CA 1
ATOM 2297 C C . CYS A 1 290 ? 10.768 -5.319 -26.405 1.00 93.06 290 CYS A C 1
ATOM 2299 O O . CYS A 1 290 ? 10.485 -4.207 -25.957 1.00 93.06 290 CYS A O 1
ATOM 2301 N N . TYR A 1 291 ? 11.849 -5.531 -27.155 1.00 91.56 291 TYR A N 1
ATOM 2302 C CA . TYR A 1 291 ? 12.743 -4.452 -27.567 1.00 91.56 291 TYR A CA 1
ATOM 2303 C C . TYR A 1 291 ? 12.322 -3.867 -28.916 1.00 91.56 291 TYR A C 1
ATOM 2305 O O . TYR A 1 291 ? 12.290 -4.576 -29.925 1.00 91.56 291 TYR A O 1
ATOM 2313 N N . LEU A 1 292 ? 12.099 -2.554 -28.967 1.00 89.75 292 LEU A N 1
ATOM 2314 C CA . LEU A 1 292 ? 12.022 -1.828 -30.232 1.00 89.75 292 LEU A CA 1
ATOM 2315 C C . LEU A 1 292 ? 13.446 -1.567 -30.736 1.00 89.75 292 LEU A C 1
ATOM 2317 O O . LEU A 1 292 ? 14.133 -0.675 -30.241 1.00 89.75 292 LEU A O 1
ATOM 2321 N N . ARG A 1 293 ? 13.917 -2.370 -31.693 1.00 86.25 293 ARG A N 1
ATOM 2322 C CA . ARG A 1 293 ? 15.303 -2.308 -32.175 1.00 86.25 293 ARG A CA 1
ATOM 2323 C C . ARG A 1 293 ? 15.358 -1.843 -33.619 1.00 86.25 293 ARG A C 1
ATOM 2325 O O . ARG A 1 293 ? 15.300 -2.669 -34.525 1.00 86.25 293 ARG A O 1
ATOM 2332 N N . THR A 1 294 ? 15.523 -0.543 -33.836 1.00 82.06 294 THR A N 1
ATOM 2333 C CA . THR A 1 294 ? 15.664 0.001 -35.191 1.00 82.06 294 THR A CA 1
ATOM 2334 C C . THR A 1 294 ? 16.838 -0.653 -35.919 1.00 82.06 294 THR A C 1
ATOM 2336 O O . THR A 1 294 ? 17.921 -0.839 -35.358 1.00 82.06 294 THR A O 1
ATOM 2339 N N . GLN A 1 295 ? 16.611 -1.062 -37.165 1.00 71.50 295 GLN A N 1
ATOM 2340 C CA . GLN A 1 295 ? 17.679 -1.591 -38.008 1.00 71.50 295 GLN A CA 1
ATOM 2341 C C . GLN A 1 295 ? 18.427 -0.408 -38.626 1.00 71.50 295 GLN A C 1
ATOM 2343 O O . GLN A 1 295 ? 17.820 0.336 -39.396 1.00 71.50 295 GLN A O 1
ATOM 2348 N N . PRO A 1 296 ? 19.715 -0.178 -38.317 1.00 65.69 296 PRO A N 1
ATOM 2349 C CA . PRO A 1 296 ? 20.464 0.854 -39.012 1.00 65.69 296 PRO A CA 1
ATOM 2350 C C . PRO A 1 296 ? 20.568 0.460 -40.489 1.00 65.69 296 PRO A C 1
ATOM 2352 O O . PRO A 1 296 ? 21.142 -0.576 -40.822 1.00 65.69 296 PRO A O 1
ATOM 2355 N N . SER A 1 297 ? 20.009 1.281 -41.379 1.00 58.00 297 SER A N 1
ATOM 2356 C CA . SER A 1 297 ? 20.303 1.178 -42.806 1.00 58.00 297 SER A CA 1
ATOM 2357 C C . SER A 1 297 ? 21.800 1.428 -42.985 1.00 58.00 297 SER A C 1
ATOM 2359 O O . SER A 1 297 ? 22.315 2.429 -42.480 1.00 58.00 297 SER A O 1
ATOM 2361 N N . SER A 1 298 ? 22.504 0.528 -43.670 1.00 57.59 298 SER A N 1
ATOM 2362 C CA . SER A 1 298 ? 23.898 0.723 -44.079 1.00 57.59 298 SER A CA 1
ATOM 2363 C C . SER A 1 298 ? 24.115 2.148 -44.600 1.00 57.59 298 SER A C 1
ATOM 2365 O O . SER A 1 298 ? 23.289 2.631 -45.372 1.00 57.59 298 SER A O 1
ATOM 2367 N N . MET A 1 299 ? 25.192 2.796 -44.139 1.00 49.25 299 MET A N 1
ATOM 2368 C CA . MET A 1 299 ? 25.586 4.180 -44.430 1.00 49.25 299 MET A CA 1
ATOM 2369 C C . MET A 1 299 ? 25.024 4.725 -45.753 1.00 49.25 299 MET A C 1
ATOM 2371 O O . MET A 1 299 ? 25.422 4.288 -46.831 1.00 49.25 299 MET A O 1
ATOM 2375 N N . LEU A 1 300 ? 24.183 5.757 -45.675 1.00 50.44 300 LEU A N 1
ATOM 2376 C CA . LEU A 1 300 ? 24.012 6.695 -46.781 1.00 50.44 300 LEU A CA 1
ATOM 2377 C C . LEU A 1 300 ? 25.316 7.501 -46.912 1.00 50.44 300 LEU A C 1
ATOM 2379 O O . LEU A 1 300 ? 25.406 8.635 -46.449 1.00 50.44 300 LEU A O 1
ATOM 2383 N N . THR A 1 301 ? 26.359 6.916 -47.506 1.00 46.91 301 THR A N 1
ATOM 2384 C CA . THR A 1 301 ? 27.500 7.682 -48.025 1.00 46.91 301 THR A CA 1
ATOM 2385 C C . THR A 1 301 ? 27.040 8.420 -49.278 1.00 46.91 301 THR A C 1
ATOM 2387 O O . THR A 1 301 ? 27.281 7.984 -50.401 1.00 46.91 301 THR A O 1
ATOM 2390 N N . GLY A 1 302 ? 26.330 9.528 -49.086 1.00 46.06 302 GLY A N 1
ATOM 2391 C CA . GLY A 1 302 ? 26.173 10.547 -50.114 1.00 46.06 302 GLY A CA 1
ATOM 2392 C C . GLY A 1 302 ? 27.411 11.433 -50.098 1.00 46.06 302 GLY A C 1
ATOM 2393 O O . GLY A 1 302 ? 27.547 12.279 -49.219 1.00 46.06 302 GLY A O 1
ATOM 2394 N N . SER A 1 303 ? 28.328 11.222 -51.043 1.00 45.47 303 SER A N 1
ATOM 2395 C CA . SER A 1 303 ? 29.344 12.224 -51.365 1.00 45.47 303 SER A CA 1
ATOM 2396 C C . SER A 1 303 ? 28.612 13.457 -51.888 1.00 45.47 303 SER A C 1
ATOM 2398 O O . SER A 1 303 ? 28.012 13.401 -52.959 1.00 45.47 303 SER A O 1
ATOM 2400 N N . LEU A 1 304 ? 28.635 14.549 -51.127 1.00 41.12 304 LEU A N 1
ATOM 2401 C CA . LEU A 1 304 ? 28.268 15.869 -51.627 1.00 41.12 304 LEU A CA 1
ATOM 2402 C C . LEU A 1 304 ? 29.370 16.306 -52.601 1.00 41.12 304 LEU A C 1
ATOM 2404 O O . LEU A 1 304 ? 30.441 16.729 -52.170 1.00 41.12 304 LEU A O 1
ATOM 2408 N N . THR A 1 305 ? 29.132 16.113 -53.898 1.00 47.28 305 THR A N 1
ATOM 2409 C CA . THR A 1 305 ? 29.780 16.885 -54.971 1.00 47.28 305 THR A CA 1
ATOM 2410 C C . THR A 1 305 ? 28.961 18.125 -55.262 1.00 47.28 305 THR A C 1
ATOM 2412 O O . THR A 1 305 ? 27.726 17.954 -55.387 1.00 47.28 305 THR A O 1
#

Organism: NCBI:txid586526

InterPro domains:
  IPR001412 Aminoacyl-tRNA synthetase, class I, conserved site [PS00178] (262-273)
  IPR007639 Glutaminyl-tRNA synthetase, class Ib, non-specific RNA-binding domain, N-terminal [PF04558] (11-168)
  IPR014729 Rossmann-like alpha/beta/alpha sandwich fold [G3DSA:3.40.50.620] (227-295)
  IPR020058 Glutamyl/glutaminyl-tRNA synthetase, class Ib, catalytic domain [PF00749] (255-294)
  IPR042558 Glutaminyl-tRNA synthetase, class Ib, non-specific RNA-binding domain, N-terminal, subdomain 1 [G3DSA:1.10.8.1290] (6-121)
  IPR042559 Glutaminyl-tRNA synthetase, class Ib, non-specific RNA-binding domain, N-terminal, subdomain 2 [G3DSA:1.10.10.2420] (122-191)
  IPR050132 Glutamine/Glutamate--tRNA Ligase [PTHR43097] (17-293)